Protein AF-K0KIM8-F1 (afdb_monomer)

Mean predicted aligned error: 11.43 Å

Foldseek 3Di:
DLVPDDLVVLLVVCVVPVVCLPVDLVSVQSSQVNLVVVVCVQCPPFPCVLCVVLQQLVQLLCCVVQVVPVVSHPPDGRSVVVSQLQQWFKAWDDPLQKDADDDPPPDFWDFDQPCPPQDTWIWRQKGQKMKGKDKFWHFFAKWWKKWKKAAADWQPQQQVKWKWKDWPNDIDIFGQFPCCRVPHDHQKTKIFTGGIDGDDDVVRYIIMMMIMIIHNHPGMRRGMITTIIITHHPDDLFRMKIWHDGPVPPVCLVDPSSSVLSSVSVRVSVVVVVVVVVVVVVVVVPPDDDDDDDDPPDDDPPPDPVSVVSVVVVVPDDSVVSSVSSVCSLQVIWMWTFRDDPVCSPPDDVVPRDGTDTDRDPPDD

Secondary structure (DSSP, 8-state):
-GGGS-HHHHHHHHHH-GGGGGT-HHHHHHHHHHHHHHHHHHHTT--THHHHHHHHHHHHHGGGGGTTTHHHHTTS--HHHHHHHHHS-EEE--GGGEEE---SSTTS-EEEEEEETTEEEEEEEEES-EEEEEEEEE-SEEEEEEEEEEESS--TTGGG-EEEEEETTEEEEE---TTHHHHSPBTEEEEEEEEEEEE--TT-SPEEEEEEEEE--SSPEEEEEEEEEEEEES---EEEEEEES-TTT-HHHHS-HHHHHHHHHHHHHHHHHHHHHHHHHHHHH-SS------------S----HHHHHHHHHHHS-HHHHHHHHHHHHHH--EEEEE--GGGGG---GGG-PPPEEE------

Nearest PDB structures (foldseek):
  8jmq-assembly1_B  TM=6.709E-01  e=1.293E-06  Asparagus officinalis
  8jmr-assembly1_B  TM=7.008E-01  e=4.567E-06  Asparagus officinalis
  7vs6-assembly1_A-2  TM=6.629E-01  e=7.227E-06  Cucumis sativus
  8k1b-assembly1_B  TM=3.475E-01  e=5.512E-01  Homo sapiens
  3v10-assembly1_A  TM=2.414E-01  e=1.303E+00  Erysipelothrix rhusiopathiae

Radius of gyration: 22.32 Å; Cα contacts (8 Å, |Δi|>4): 577; chains: 1; bounding box: 52×65×68 Å

Structure (mmCIF, N/CA/C/O backbone):
data_AF-K0KIM8-F1
#
_entry.id   AF-K0KIM8-F1
#
loop_
_atom_site.group_PDB
_atom_site.id
_atom_site.type_symbol
_atom_site.label_atom_id
_atom_site.label_alt_id
_atom_site.label_comp_id
_atom_site.label_asym_id
_atom_site.label_entity_id
_atom_site.label_seq_id
_atom_site.pdbx_PDB_ins_code
_atom_site.Cartn_x
_atom_site.Cartn_y
_atom_site.Cartn_z
_atom_site.occupancy
_atom_site.B_iso_or_equiv
_atom_site.auth_seq_id
_atom_site.auth_comp_id
_atom_site.auth_asym_id
_atom_site.auth_atom_id
_atom_site.pdbx_PDB_model_num
ATOM 1 N N . MET A 1 1 ? -17.494 -9.916 36.341 1.00 77.81 1 MET A N 1
ATOM 2 C CA . MET A 1 1 ? -16.805 -8.717 36.870 1.00 77.81 1 MET A CA 1
ATOM 3 C C . MET A 1 1 ? -16.418 -7.747 35.762 1.00 77.81 1 MET A C 1
ATOM 5 O O . MET A 1 1 ? -16.814 -6.599 35.859 1.00 77.81 1 MET A O 1
ATOM 9 N N . ILE A 1 2 ? -15.757 -8.191 34.686 1.00 81.88 2 ILE A N 1
ATOM 10 C CA . ILE A 1 2 ? -15.295 -7.317 33.587 1.00 81.88 2 ILE A CA 1
ATOM 11 C C . ILE A 1 2 ? -16.422 -6.488 32.922 1.00 81.88 2 ILE A C 1
ATOM 13 O O . ILE A 1 2 ? -16.231 -5.311 32.641 1.00 81.88 2 ILE A O 1
ATOM 17 N N . HIS A 1 3 ? -17.630 -7.040 32.759 1.00 84.31 3 HIS A N 1
ATOM 18 C CA . HIS A 1 3 ? -18.786 -6.314 32.198 1.00 84.31 3 HIS A CA 1
ATOM 19 C C . HIS A 1 3 ? -19.253 -5.114 33.047 1.00 84.31 3 HIS A C 1
ATOM 21 O O . HIS A 1 3 ? -19.946 -4.244 32.533 1.00 84.31 3 HIS A O 1
ATOM 27 N N . LYS A 1 4 ? -18.872 -5.036 34.332 1.00 92.50 4 LYS A N 1
ATOM 28 C CA . LYS A 1 4 ? -19.228 -3.919 35.227 1.00 92.50 4 LYS A CA 1
ATOM 29 C C . LYS A 1 4 ? -18.220 -2.766 35.196 1.00 92.50 4 LYS A C 1
ATOM 31 O O . LYS A 1 4 ? -18.440 -1.771 35.874 1.00 92.50 4 LYS A O 1
ATOM 36 N N . LEU A 1 5 ? -17.110 -2.910 34.470 1.00 93.81 5 LEU A N 1
ATOM 37 C CA . LEU A 1 5 ? -16.121 -1.842 34.353 1.00 93.81 5 LEU A CA 1
ATOM 38 C C . LEU A 1 5 ? -16.688 -0.656 33.546 1.00 93.81 5 LEU A C 1
ATOM 40 O O . LEU A 1 5 ? -17.456 -0.889 32.604 1.00 93.81 5 LEU A O 1
ATOM 44 N N . PRO A 1 6 ? -16.290 0.587 33.871 1.00 95.31 6 PRO A N 1
ATOM 45 C CA . PRO A 1 6 ? -16.498 1.749 33.010 1.00 95.31 6 PRO A CA 1
ATOM 46 C C . PRO A 1 6 ? -15.964 1.519 31.589 1.00 95.31 6 PRO A C 1
ATOM 48 O O . PRO A 1 6 ? -15.019 0.746 31.389 1.00 95.31 6 PRO A O 1
ATOM 51 N N . ILE A 1 7 ? -16.574 2.182 30.603 1.00 92.38 7 ILE A N 1
ATOM 52 C CA . ILE A 1 7 ? -16.240 2.022 29.178 1.00 92.38 7 ILE A CA 1
ATOM 53 C C . ILE A 1 7 ? -14.773 2.376 28.919 1.00 92.38 7 ILE A C 1
ATOM 55 O O . ILE A 1 7 ? -14.088 1.653 28.204 1.00 92.38 7 ILE A O 1
ATOM 59 N N . GLU A 1 8 ? -14.259 3.409 29.576 1.00 93.19 8 GLU A N 1
ATOM 60 C CA . GLU A 1 8 ? -12.891 3.904 29.433 1.00 93.19 8 GLU A CA 1
ATOM 61 C C . GLU A 1 8 ? -11.869 2.835 29.841 1.00 93.19 8 GLU A C 1
ATOM 63 O O . GLU A 1 8 ? -10.866 2.621 29.159 1.00 93.19 8 GLU A O 1
ATOM 68 N N . LEU A 1 9 ? -12.146 2.100 30.926 1.00 94.00 9 LEU A N 1
ATOM 69 C CA . LEU A 1 9 ? -11.291 0.994 31.363 1.00 94.00 9 LEU A CA 1
ATOM 70 C C . LEU A 1 9 ? -11.394 -0.208 30.422 1.00 94.00 9 LEU A C 1
ATOM 72 O O . LEU A 1 9 ? -10.389 -0.871 30.178 1.00 94.00 9 LEU A O 1
ATOM 76 N N . LYS A 1 10 ? -12.580 -0.487 29.867 1.00 94.38 10 LYS A N 1
ATOM 77 C CA . LYS A 1 10 ? -12.751 -1.550 28.863 1.00 94.38 10 LYS A CA 1
ATOM 78 C C . LYS A 1 10 ? -12.010 -1.226 27.564 1.00 94.38 10 LYS A C 1
ATOM 80 O O . LYS A 1 10 ? -11.388 -2.123 27.004 1.00 94.38 10 LYS A O 1
ATOM 85 N N . LEU A 1 11 ? -12.034 0.033 27.123 1.00 92.69 11 LEU A N 1
ATOM 86 C CA . LEU A 1 11 ? -11.289 0.511 25.956 1.00 92.69 11 LEU A CA 1
ATOM 87 C C . LEU A 1 11 ? -9.777 0.422 26.187 1.00 92.69 11 LEU A C 1
ATOM 89 O O . LEU A 1 11 ? -9.079 -0.139 25.349 1.00 92.69 11 LEU A O 1
ATOM 93 N N . ARG A 1 12 ? -9.274 0.856 27.353 1.00 92.31 12 ARG A N 1
ATOM 94 C CA . ARG A 1 12 ? -7.853 0.678 27.714 1.00 92.31 12 ARG A CA 1
ATOM 95 C C . ARG A 1 12 ? -7.440 -0.794 27.769 1.00 92.31 12 ARG A C 1
ATOM 97 O O . ARG A 1 12 ? -6.368 -1.150 27.296 1.00 92.31 12 ARG A O 1
ATOM 104 N N . LEU A 1 13 ? -8.287 -1.667 28.320 1.00 93.69 13 LEU A N 1
ATOM 105 C CA . LEU A 1 13 ? -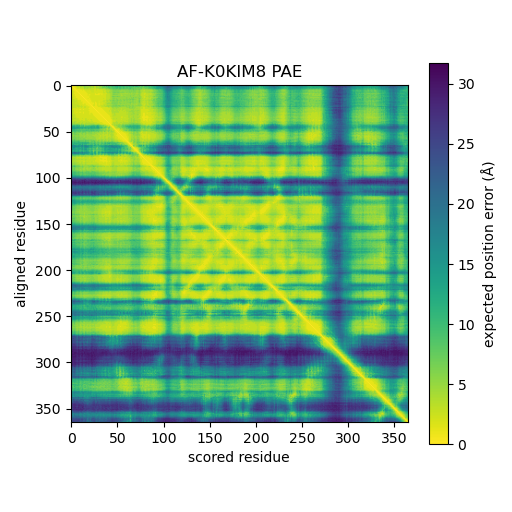8.036 -3.113 28.323 1.00 93.69 13 LEU A CA 1
ATOM 106 C C . LEU A 1 13 ? -8.003 -3.699 26.908 1.00 93.69 13 LEU A C 1
ATOM 108 O O . LEU A 1 13 ? -7.202 -4.591 26.649 1.00 93.69 13 LEU A O 1
ATOM 112 N N . LEU A 1 14 ? -8.864 -3.220 26.007 1.00 91.81 14 LEU A N 1
ATOM 113 C CA . LEU A 1 14 ? -8.871 -3.629 24.603 1.00 91.81 14 LEU A CA 1
ATOM 114 C C . LEU A 1 14 ? -7.626 -3.175 23.854 1.00 91.81 14 LEU A C 1
ATOM 116 O O . LEU A 1 14 ? -7.112 -3.943 23.048 1.0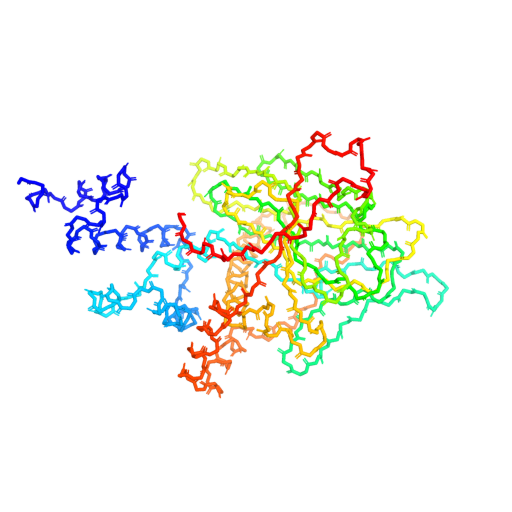0 91.81 14 LEU A O 1
ATOM 120 N N . ASP A 1 15 ? -7.147 -1.965 24.126 1.00 89.56 15 ASP A N 1
ATOM 121 C CA . ASP A 1 15 ? -5.927 -1.441 23.516 1.00 89.56 15 ASP A CA 1
ATOM 122 C C . ASP A 1 15 ? -4.700 -2.268 23.940 1.00 89.56 15 ASP A C 1
ATOM 124 O O . ASP A 1 15 ? -3.889 -2.660 23.106 1.00 89.56 15 ASP A O 1
ATOM 128 N N . LEU A 1 16 ? -4.637 -2.663 25.219 1.00 92.69 16 LEU A N 1
ATOM 129 C CA . LEU A 1 16 ? -3.589 -3.548 25.746 1.00 92.69 16 LEU A CA 1
ATOM 130 C C . LEU A 1 16 ? -3.745 -5.019 25.319 1.00 92.69 16 LEU A C 1
ATOM 132 O O . LEU A 1 16 ? -2.755 -5.740 25.200 1.00 92.69 16 LEU A O 1
ATOM 136 N N . GLN A 1 17 ? -4.977 -5.502 25.135 1.00 93.62 17 GLN A N 1
ATOM 137 C CA . GLN A 1 17 ? -5.267 -6.885 24.751 1.00 93.62 17 GLN A CA 1
ATOM 138 C C . GLN A 1 17 ? -6.366 -6.948 23.672 1.00 93.62 17 GLN A C 1
ATOM 140 O O . GLN A 1 17 ? -7.522 -7.287 23.966 1.00 93.62 17 GLN A O 1
ATOM 145 N N . PRO A 1 18 ? -6.013 -6.729 22.388 1.00 89.19 18 PRO A N 1
ATOM 146 C CA . PRO A 1 18 ? -6.978 -6.699 21.284 1.00 89.19 18 PRO A CA 1
ATOM 147 C C . PRO A 1 18 ? -7.748 -8.010 21.095 1.00 89.19 18 PRO A C 1
ATOM 149 O O . PRO A 1 18 ? -8.861 -8.022 20.568 1.00 89.19 18 PRO A O 1
ATOM 152 N N . ARG A 1 19 ? -7.200 -9.142 21.566 1.00 90.19 19 ARG A N 1
ATOM 153 C CA . ARG A 1 19 ? -7.858 -10.461 21.503 1.00 90.19 19 ARG A CA 1
ATOM 154 C C . ARG A 1 19 ? -9.165 -10.523 22.297 1.00 90.19 19 ARG A C 1
ATOM 156 O O . ARG A 1 19 ? -9.997 -11.384 22.008 1.00 90.19 19 ARG A O 1
ATOM 163 N N . LEU A 1 20 ? -9.388 -9.604 23.244 1.00 90.50 20 LEU A N 1
ATOM 164 C CA . LEU A 1 20 ? -10.651 -9.509 23.984 1.00 90.50 20 LEU A CA 1
ATOM 165 C C . LEU A 1 20 ? -11.856 -9.280 23.066 1.00 90.50 20 LEU A C 1
ATOM 167 O O . LEU A 1 20 ? -12.964 -9.682 23.421 1.00 90.50 20 LEU A O 1
ATOM 171 N N . LYS A 1 21 ? -11.646 -8.737 21.861 1.00 87.88 21 LYS A N 1
ATOM 172 C CA . LYS A 1 21 ? -12.697 -8.535 20.855 1.00 87.88 21 LYS A CA 1
ATOM 173 C C . LYS A 1 21 ? -13.443 -9.820 20.473 1.00 87.88 21 LYS A C 1
ATOM 175 O O . LYS A 1 21 ? -14.589 -9.753 20.055 1.00 87.88 21 LYS A O 1
ATOM 180 N N . TYR A 1 22 ? -12.828 -10.991 20.653 1.00 87.12 22 TYR A N 1
ATOM 181 C CA . TYR A 1 22 ? -13.444 -12.287 20.350 1.00 87.12 22 TYR A CA 1
ATOM 182 C C . TYR A 1 22 ? -14.225 -12.894 21.523 1.00 87.12 22 TYR A C 1
ATOM 184 O O . TYR A 1 22 ? -14.817 -13.960 21.379 1.00 87.12 22 TYR A O 1
ATOM 192 N N . THR A 1 23 ? -14.218 -12.256 22.697 1.00 90.19 23 THR A N 1
ATOM 193 C CA . THR A 1 23 ? -14.814 -12.839 23.911 1.00 90.19 23 THR A CA 1
ATOM 194 C C . THR A 1 23 ? -16.331 -12.703 23.951 1.00 90.19 23 THR A C 1
ATOM 196 O O . THR A 1 23 ? -17.021 -13.635 24.358 1.00 90.19 23 THR A O 1
ATOM 199 N N . ASN A 1 24 ? -16.864 -11.545 23.559 1.00 88.31 24 ASN A N 1
ATOM 200 C CA . ASN A 1 24 ? -18.297 -11.287 23.491 1.00 88.31 24 ASN A CA 1
ATOM 201 C C . ASN A 1 24 ? -18.610 -10.087 22.580 1.00 88.31 24 ASN A C 1
ATOM 203 O O . ASN A 1 24 ? -17.720 -9.349 22.155 1.00 88.31 24 ASN A O 1
ATOM 207 N N . ARG A 1 25 ? -19.906 -9.876 22.319 1.00 86.81 25 ARG A N 1
ATOM 208 C CA . ARG A 1 25 ? -20.408 -8.788 21.468 1.00 86.81 25 ARG A CA 1
ATOM 209 C C . ARG A 1 25 ? -20.013 -7.395 21.968 1.00 86.81 25 ARG A C 1
ATOM 211 O O . ARG A 1 25 ? -19.702 -6.541 21.151 1.00 86.81 25 ARG A O 1
ATOM 218 N N . GLU A 1 26 ? -20.040 -7.161 23.277 1.00 89.50 26 GLU A N 1
ATOM 219 C CA . GLU A 1 26 ? -19.724 -5.855 23.869 1.00 89.50 26 GLU A CA 1
ATOM 220 C C . GLU A 1 26 ? -18.270 -5.457 23.590 1.00 89.50 26 GLU A C 1
ATOM 222 O O . GLU A 1 26 ? -18.018 -4.369 23.081 1.00 89.50 26 GLU A O 1
ATOM 227 N N . PHE A 1 27 ? -17.317 -6.358 23.845 1.00 89.94 27 PHE A N 1
ATOM 228 C CA . PHE A 1 27 ? -15.900 -6.120 23.563 1.00 89.94 27 PHE A CA 1
ATOM 229 C C . PHE A 1 27 ? -15.612 -5.965 22.081 1.00 89.94 27 PHE A C 1
ATOM 231 O O . PHE A 1 27 ? -14.745 -5.182 21.704 1.00 89.94 27 PHE A O 1
ATOM 238 N N . TYR A 1 28 ? -16.339 -6.691 21.238 1.00 87.50 28 TYR A N 1
ATOM 239 C CA . TYR A 1 28 ? -16.225 -6.507 19.806 1.00 87.50 28 TYR A CA 1
ATOM 240 C C . TYR A 1 28 ? -16.693 -5.084 19.426 1.00 87.50 28 TYR A C 1
ATOM 242 O O . TYR A 1 28 ? -15.965 -4.365 18.736 1.00 87.50 28 TYR A O 1
ATOM 250 N N . ILE A 1 29 ? -17.858 -4.623 19.908 1.00 87.69 29 ILE A N 1
ATOM 251 C CA . ILE A 1 29 ? -18.371 -3.263 19.631 1.00 87.69 29 ILE A CA 1
ATOM 252 C C . ILE A 1 29 ? -17.385 -2.193 20.101 1.00 87.69 29 ILE A C 1
ATOM 254 O O . ILE A 1 29 ? -16.994 -1.332 19.315 1.00 87.69 29 ILE A O 1
ATOM 258 N N . LEU A 1 30 ? -16.921 -2.301 21.346 1.00 90.88 30 LEU A N 1
ATOM 259 C CA . LEU A 1 30 ? -15.936 -1.383 21.916 1.00 90.88 30 LEU A CA 1
ATOM 260 C C . LEU A 1 30 ? -14.616 -1.386 21.140 1.00 90.88 30 LEU A C 1
ATOM 262 O O . LEU A 1 30 ? -13.985 -0.345 21.014 1.00 90.88 30 LEU A O 1
ATOM 266 N N . HIS A 1 31 ? -14.210 -2.527 20.580 1.00 90.25 31 HIS A N 1
ATOM 267 C CA . HIS A 1 31 ? -13.039 -2.582 19.713 1.00 90.25 31 HIS A CA 1
ATOM 268 C C . HIS A 1 31 ? -13.251 -1.742 18.448 1.00 90.25 31 HIS A C 1
ATOM 270 O O . HIS A 1 31 ? -12.356 -1.009 18.066 1.00 90.25 31 HIS A O 1
ATOM 276 N N . ASN A 1 32 ? -14.416 -1.777 17.799 1.00 88.94 32 ASN A N 1
ATOM 277 C CA . ASN A 1 32 ? -14.664 -0.905 16.640 1.00 88.94 32 ASN A CA 1
ATOM 278 C C . ASN A 1 32 ? -14.708 0.583 17.030 1.00 88.94 32 ASN A C 1
ATOM 280 O O . ASN A 1 32 ? -14.141 1.407 16.319 1.00 88.94 32 ASN A O 1
ATOM 284 N N . GLU A 1 33 ? -15.311 0.921 18.176 1.00 89.88 33 GLU A N 1
ATOM 285 C CA . GLU A 1 33 ? -15.317 2.298 18.700 1.00 89.88 33 GLU A CA 1
ATOM 286 C C . GLU A 1 33 ? -13.906 2.801 19.034 1.00 89.88 33 GLU A C 1
ATOM 288 O O . GLU A 1 33 ? -13.577 3.947 18.743 1.00 89.88 33 GLU A O 1
ATOM 293 N N . LEU A 1 34 ? -13.027 1.940 19.556 1.00 91.19 34 LEU A N 1
ATOM 294 C CA . LEU A 1 34 ? -11.618 2.284 19.759 1.00 91.19 34 LEU A CA 1
ATOM 295 C C . LEU A 1 34 ? -10.955 2.712 18.440 1.00 91.19 34 LEU A C 1
ATOM 297 O O . LEU A 1 34 ? -10.260 3.721 18.398 1.00 91.19 34 LEU A O 1
ATOM 301 N N . TYR A 1 35 ? -11.188 1.976 17.350 1.00 89.75 35 TYR A N 1
ATOM 302 C CA . TYR A 1 35 ? -10.621 2.317 16.041 1.00 89.75 35 TYR A CA 1
ATOM 303 C C . TYR A 1 35 ? -11.265 3.561 15.430 1.00 89.75 35 TYR A C 1
ATOM 305 O O . TYR A 1 35 ? -10.569 4.345 14.796 1.00 89.75 35 TYR A O 1
ATOM 313 N N . LYS A 1 36 ? -12.556 3.799 15.676 1.00 90.00 36 LYS A N 1
ATOM 314 C CA . LYS A 1 36 ? -13.217 5.063 15.330 1.00 90.00 36 LYS A CA 1
ATOM 315 C C . LYS A 1 36 ? -12.513 6.250 15.984 1.00 90.00 36 LYS A C 1
ATOM 317 O O . LYS A 1 36 ? -12.190 7.216 15.303 1.00 90.00 36 LYS A O 1
ATOM 322 N N . MET A 1 37 ? -12.222 6.150 17.284 1.00 89.25 37 MET A N 1
ATOM 323 C CA . MET A 1 37 ? -11.467 7.177 18.007 1.00 89.25 37 MET A CA 1
ATOM 324 C C . MET A 1 37 ? -10.062 7.363 17.424 1.00 89.25 37 MET A C 1
ATOM 326 O O . MET A 1 37 ? -9.644 8.499 17.236 1.00 89.25 37 MET A O 1
ATOM 330 N N . LYS A 1 38 ? -9.361 6.272 17.082 1.00 88.12 38 LYS A N 1
ATOM 331 C CA . LYS A 1 38 ? -8.038 6.342 16.434 1.00 88.12 38 LYS A CA 1
ATOM 332 C C . LYS A 1 38 ? -8.089 7.027 15.065 1.00 88.12 38 LYS A C 1
ATOM 334 O O . LYS A 1 38 ? -7.204 7.813 14.760 1.00 88.12 38 LYS A O 1
ATOM 339 N N . VAL A 1 39 ? -9.124 6.766 14.263 1.00 87.50 39 VAL A N 1
ATOM 340 C CA . VAL A 1 39 ? -9.335 7.434 12.968 1.00 87.50 39 VAL A CA 1
ATOM 341 C C . VAL A 1 39 ? -9.588 8.926 13.156 1.00 87.50 39 VAL A C 1
ATOM 343 O O . VAL A 1 39 ? -8.944 9.727 12.493 1.00 87.50 39 VAL A O 1
ATOM 346 N N . PHE A 1 40 ? -10.488 9.312 14.063 1.00 85.94 40 PHE A N 1
ATOM 347 C CA . PHE A 1 40 ? -10.753 10.731 14.317 1.00 85.94 40 PHE A CA 1
ATOM 348 C C . PHE A 1 40 ? -9.541 11.463 14.880 1.00 85.94 40 PHE A C 1
ATOM 350 O O . PHE A 1 40 ? -9.303 12.602 14.507 1.00 85.94 40 PHE A O 1
ATOM 357 N N . HIS A 1 41 ? -8.762 10.809 15.739 1.00 84.88 41 HIS A N 1
ATOM 358 C CA . HIS A 1 41 ? -7.516 11.382 16.227 1.00 84.88 41 HIS A CA 1
ATOM 359 C C . HIS A 1 41 ? -6.524 11.616 15.082 1.00 84.88 41 HIS A C 1
ATOM 361 O O . HIS A 1 41 ? -6.015 12.720 14.956 1.00 84.88 41 HIS A O 1
ATOM 367 N N . LEU A 1 42 ? -6.335 10.619 14.209 1.00 83.25 42 LEU A N 1
ATOM 368 C CA . LEU A 1 42 ? -5.429 10.711 13.062 1.00 83.25 42 LEU A CA 1
ATOM 369 C C . LEU A 1 42 ? -5.830 11.800 12.059 1.00 83.25 42 LEU A C 1
ATOM 371 O O . LEU A 1 42 ? -4.981 12.418 11.432 1.00 83.25 42 LEU A O 1
ATOM 375 N N . LEU A 1 43 ? -7.133 11.991 11.867 1.00 78.25 43 LEU A N 1
ATOM 376 C CA . LEU A 1 43 ? -7.660 12.966 10.919 1.00 78.25 43 LEU A CA 1
ATOM 377 C C . LEU A 1 43 ? -7.824 14.361 11.528 1.00 78.25 43 LEU A C 1
ATOM 379 O O . LEU A 1 43 ? -8.125 15.291 10.793 1.00 78.25 43 LEU A O 1
ATOM 383 N N . GLY A 1 44 ? -7.660 14.536 12.840 1.00 76.38 44 GLY A N 1
ATOM 384 C CA . GLY A 1 44 ? -7.812 15.833 13.498 1.00 76.38 44 GLY A CA 1
ATOM 385 C C . GLY A 1 44 ? -9.120 16.550 13.125 1.00 76.38 44 GLY A C 1
ATOM 386 O O . GLY A 1 44 ? -10.215 16.004 13.277 1.00 76.38 44 GLY A O 1
ATOM 387 N N . ASN A 1 45 ? -8.997 17.783 12.624 1.00 67.88 45 ASN A N 1
ATOM 388 C CA . ASN A 1 45 ? -10.124 18.637 12.218 1.00 67.88 45 ASN A CA 1
ATOM 389 C C . ASN A 1 45 ? -10.608 18.396 10.780 1.00 67.88 45 ASN A C 1
ATOM 391 O O . ASN A 1 45 ? -11.561 19.037 10.329 1.00 67.88 45 ASN A O 1
ATOM 395 N N . VAL A 1 46 ? -9.965 17.488 10.051 1.00 70.44 46 VAL A N 1
ATOM 396 C CA . VAL A 1 46 ? -10.283 17.227 8.655 1.00 70.44 46 VAL A CA 1
ATOM 397 C C . VAL A 1 46 ? -11.688 16.637 8.535 1.00 70.44 46 VAL A C 1
ATOM 399 O O . VAL A 1 46 ? -12.003 15.580 9.091 1.00 70.44 46 VAL A O 1
ATOM 402 N N . SER A 1 47 ? -12.558 17.306 7.771 1.00 67.00 47 SER A N 1
ATOM 403 C CA . SER A 1 47 ? -13.933 16.844 7.561 1.00 67.00 47 SER A CA 1
ATOM 404 C C . SER A 1 47 ? -13.950 15.561 6.724 1.00 67.00 47 SER A C 1
ATOM 406 O O . SER A 1 47 ? -13.866 15.572 5.491 1.00 67.00 47 SER A O 1
ATOM 408 N N . LEU A 1 48 ? -14.133 14.435 7.420 1.00 72.31 48 LEU A N 1
ATOM 409 C CA . LEU A 1 48 ? -14.403 13.127 6.826 1.00 72.31 48 LEU A CA 1
ATOM 410 C C . LEU A 1 48 ? -15.617 13.129 5.898 1.00 72.31 48 LEU A C 1
ATOM 412 O O . LEU A 1 48 ? -15.717 12.244 5.049 1.00 72.31 48 LEU A O 1
ATOM 416 N N . ASP A 1 49 ? -16.526 14.099 6.031 1.00 72.06 49 ASP A N 1
ATOM 417 C CA . ASP A 1 49 ? -17.771 14.166 5.264 1.00 72.06 49 ASP A CA 1
ATOM 418 C C . ASP A 1 49 ? -17.517 14.141 3.752 1.00 72.06 49 ASP A C 1
ATOM 420 O O . ASP A 1 49 ? -18.300 13.548 3.005 1.00 72.06 49 ASP A O 1
ATOM 424 N N . LYS A 1 50 ? -16.375 14.693 3.310 1.00 69.50 50 LYS A N 1
ATOM 425 C CA . LYS A 1 50 ? -15.955 14.719 1.900 1.00 69.50 50 LYS A CA 1
ATOM 426 C C . LYS A 1 50 ? -15.719 13.320 1.314 1.00 69.50 50 LYS A C 1
ATOM 428 O O . LYS A 1 50 ? -16.060 13.089 0.156 1.00 69.50 50 LYS A O 1
ATOM 433 N N . ILE A 1 51 ? -15.192 12.381 2.106 1.00 76.88 51 ILE A N 1
ATOM 434 C CA . ILE A 1 51 ? -14.916 10.990 1.686 1.00 76.88 51 ILE A CA 1
ATOM 435 C C . ILE A 1 51 ? -15.807 9.957 2.370 1.00 76.88 51 ILE A C 1
ATOM 437 O O . ILE A 1 51 ? -15.709 8.767 2.079 1.00 76.88 51 ILE A O 1
ATOM 441 N N . PHE A 1 52 ? -16.720 10.375 3.246 1.00 81.62 52 PHE A N 1
ATOM 442 C CA . PHE A 1 52 ? -17.538 9.465 4.044 1.00 81.62 52 PHE A CA 1
ATOM 443 C C . PHE A 1 52 ? -18.372 8.513 3.179 1.00 81.62 52 PHE A C 1
ATOM 445 O O . PHE A 1 52 ? -18.470 7.321 3.477 1.00 81.62 52 PHE A O 1
ATOM 452 N N . LYS A 1 53 ? -18.938 9.012 2.069 1.00 80.00 53 LYS A N 1
ATOM 453 C CA . LYS A 1 53 ? -19.658 8.179 1.090 1.00 80.00 53 LYS A CA 1
ATOM 454 C C . LYS A 1 53 ? -18.755 7.088 0.510 1.00 80.00 53 LYS A C 1
ATOM 456 O O . LYS A 1 53 ? -19.150 5.925 0.477 1.00 80.00 53 LYS A O 1
ATOM 461 N N . LEU A 1 54 ? -17.540 7.454 0.115 1.00 80.50 54 LEU A N 1
ATOM 462 C CA . LEU A 1 54 ? -16.555 6.548 -0.465 1.00 80.50 54 LEU A CA 1
ATOM 463 C C . LEU A 1 54 ? -16.070 5.508 0.557 1.00 80.50 54 LEU A C 1
ATOM 465 O O . LEU A 1 54 ? -16.091 4.311 0.275 1.00 80.50 54 LEU A O 1
ATOM 469 N N . LEU A 1 55 ? -15.758 5.939 1.783 1.00 84.00 55 LEU A N 1
ATOM 470 C CA . LEU A 1 55 ? -15.405 5.052 2.895 1.00 84.00 55 LEU A CA 1
ATOM 471 C C . LEU A 1 55 ? -16.539 4.087 3.244 1.00 84.00 55 LEU A C 1
ATOM 473 O O . LEU A 1 55 ? -16.284 2.930 3.573 1.00 84.00 55 LEU A O 1
ATOM 477 N N . LYS A 1 56 ? -17.799 4.527 3.144 1.00 82.31 56 LYS A N 1
ATOM 478 C CA . LYS A 1 56 ? -18.963 3.657 3.332 1.00 82.31 56 LYS A CA 1
ATOM 479 C C . LYS A 1 56 ? -19.039 2.583 2.252 1.00 82.31 56 LYS A C 1
ATOM 481 O O . LYS A 1 56 ? -19.287 1.425 2.587 1.00 82.31 56 LYS A O 1
ATOM 486 N N . VAL A 1 57 ? -18.796 2.937 0.989 1.00 80.25 57 VAL A N 1
ATOM 487 C CA . VAL A 1 57 ? -18.749 1.960 -0.108 1.00 80.25 57 VAL A CA 1
ATOM 488 C C . VAL A 1 57 ? -17.600 0.979 0.094 1.00 80.25 57 VAL A C 1
ATOM 490 O O . VAL A 1 57 ? -17.857 -0.222 0.128 1.00 80.25 57 VAL A O 1
ATOM 493 N N . PHE A 1 58 ? -16.385 1.461 0.355 1.00 81.75 58 PHE A N 1
ATOM 494 C CA . PHE A 1 58 ? -15.225 0.618 0.658 1.00 81.75 58 PHE A CA 1
ATOM 495 C C . PHE A 1 58 ? -15.458 -0.311 1.862 1.00 81.75 58 PHE A C 1
ATOM 497 O O . PHE A 1 58 ? -15.196 -1.508 1.812 1.00 81.75 58 PHE A O 1
ATOM 504 N N . SER A 1 59 ? -16.025 0.207 2.952 1.00 80.88 59 SER A N 1
ATOM 505 C CA . SER A 1 59 ? -16.366 -0.610 4.121 1.00 80.88 59 SER A CA 1
ATOM 506 C C . SER A 1 59 ? -17.397 -1.690 3.768 1.00 80.88 59 SER A C 1
ATOM 508 O O . SER A 1 59 ? -17.294 -2.828 4.230 1.00 80.88 59 SER A O 1
ATOM 510 N N . SER A 1 60 ? -18.365 -1.356 2.905 1.00 76.94 60 SER A N 1
ATOM 511 C CA . SER A 1 60 ? -19.402 -2.287 2.460 1.00 76.94 60 SER A CA 1
ATOM 512 C C . SER A 1 60 ? -18.887 -3.366 1.503 1.00 76.94 60 SER A C 1
ATOM 514 O O . SER A 1 60 ? -19.402 -4.481 1.517 1.00 76.94 60 SER A O 1
ATOM 516 N N . THR A 1 61 ? -17.866 -3.075 0.693 1.00 75.38 61 THR A N 1
ATOM 517 C CA . THR A 1 61 ? -17.277 -4.056 -0.230 1.00 75.38 61 THR A CA 1
ATOM 518 C C . THR A 1 61 ? -16.451 -5.098 0.508 1.00 75.38 61 THR A C 1
ATOM 520 O O . THR A 1 61 ? -16.323 -6.218 0.031 1.00 75.38 61 THR A O 1
ATOM 523 N N . LEU A 1 62 ? -15.976 -4.783 1.715 1.00 74.69 62 LEU A N 1
ATOM 524 C CA . LEU A 1 62 ? -15.289 -5.715 2.611 1.00 74.69 62 LEU A CA 1
ATOM 525 C C . LEU A 1 62 ? -16.245 -6.468 3.556 1.00 74.69 62 LEU A C 1
ATOM 527 O O . LEU A 1 62 ? -15.792 -7.215 4.429 1.00 74.69 62 LEU A O 1
ATOM 531 N N . GLU A 1 63 ? -17.568 -6.331 3.386 1.00 70.00 63 GLU A N 1
ATOM 532 C CA . GLU A 1 63 ? -18.565 -7.064 4.181 1.00 70.00 63 GLU A CA 1
ATOM 533 C C . GLU A 1 63 ? -18.361 -8.581 4.116 1.00 70.00 63 GLU A C 1
ATOM 535 O O . GLU A 1 63 ? -18.607 -9.257 5.113 1.00 70.00 63 GLU A O 1
ATOM 540 N N . PHE A 1 64 ? -17.885 -9.125 2.990 1.00 70.75 64 PHE A N 1
ATOM 541 C CA . PHE A 1 64 ? -17.687 -10.570 2.837 1.00 70.75 64 PHE A CA 1
ATOM 542 C C . PHE A 1 64 ? -16.632 -11.135 3.801 1.00 70.75 64 PHE A C 1
ATOM 544 O O . PHE A 1 64 ? -16.825 -12.237 4.311 1.00 70.75 64 PHE A O 1
ATOM 551 N N . TRP A 1 65 ? -15.576 -10.376 4.122 1.00 65.62 65 TRP A N 1
ATOM 552 C CA . TRP A 1 65 ? -14.568 -10.779 5.113 1.00 65.62 65 TRP A CA 1
ATOM 553 C C . TRP A 1 65 ? -15.144 -10.857 6.530 1.00 65.62 65 TRP A C 1
ATOM 555 O O . TRP A 1 65 ? -14.635 -11.593 7.370 1.00 65.62 65 TRP A O 1
ATOM 565 N N . ASN A 1 66 ? -16.231 -10.127 6.792 1.00 64.56 66 ASN A N 1
ATOM 566 C CA . ASN A 1 66 ? -16.822 -9.984 8.116 1.00 64.56 66 ASN A CA 1
ATOM 567 C C . ASN A 1 66 ? -18.289 -10.438 8.188 1.00 64.56 66 ASN A C 1
ATOM 569 O O . ASN A 1 66 ? -18.943 -10.136 9.174 1.00 64.56 66 ASN A O 1
ATOM 573 N N . GLY A 1 67 ? -18.825 -11.187 7.216 1.00 63.78 67 GLY A N 1
ATOM 574 C CA . GLY A 1 67 ? -20.276 -11.314 6.965 1.00 63.78 67 GLY A CA 1
ATOM 575 C C . GLY A 1 67 ? -21.203 -11.596 8.165 1.00 63.78 67 GLY A C 1
ATOM 576 O O . GLY A 1 67 ? -22.323 -11.081 8.218 1.00 63.78 67 GLY A O 1
ATOM 577 N N . SER A 1 68 ? -20.771 -12.379 9.158 1.00 59.53 68 SER A N 1
ATOM 578 C CA . SER A 1 68 ? -21.536 -12.607 10.404 1.00 59.53 68 SER A CA 1
ATOM 579 C C . SER A 1 68 ? -21.335 -11.499 11.442 1.00 59.53 68 SER A C 1
ATOM 581 O O . SER A 1 68 ? -22.246 -11.173 12.201 1.00 59.53 68 SER A O 1
ATOM 583 N N . LEU A 1 69 ? -20.141 -10.917 11.458 1.00 59.59 69 LEU A N 1
ATOM 584 C CA . LEU A 1 69 ? -19.705 -9.843 12.335 1.00 59.59 69 LEU A CA 1
ATOM 585 C C . LEU A 1 69 ? -20.318 -8.501 11.925 1.00 59.59 69 LEU A C 1
ATOM 587 O O . LEU A 1 69 ? -20.843 -7.816 12.790 1.00 59.59 69 LEU A O 1
ATOM 591 N N . THR A 1 70 ? -20.408 -8.164 10.636 1.00 62.31 70 THR A N 1
ATOM 592 C CA . THR A 1 70 ? -21.045 -6.920 10.150 1.00 62.31 70 THR A CA 1
ATOM 593 C C . THR A 1 70 ? -22.528 -6.817 10.513 1.00 62.31 70 THR A C 1
ATOM 595 O O . THR A 1 70 ? -23.043 -5.720 10.723 1.00 62.31 70 THR A O 1
ATOM 598 N N . LYS A 1 71 ? -23.225 -7.948 10.694 1.00 66.06 71 LYS A N 1
ATOM 599 C CA . LYS A 1 71 ? -24.611 -7.966 11.201 1.00 66.06 71 LYS A CA 1
ATOM 600 C C . LYS A 1 71 ? -24.726 -7.516 12.664 1.00 66.06 71 LYS A C 1
ATOM 602 O O . LYS A 1 71 ? -25.806 -7.099 13.071 1.00 66.06 71 LYS A O 1
ATOM 607 N N . LEU A 1 72 ? -23.644 -7.576 13.446 1.00 63.69 72 LEU A N 1
ATOM 608 C CA . LEU A 1 72 ? -23.635 -7.198 14.865 1.00 63.69 72 LEU A CA 1
ATOM 609 C C . LEU A 1 72 ? -23.523 -5.679 15.100 1.00 63.69 72 LEU A C 1
ATOM 611 O O . LEU A 1 72 ? -23.908 -5.237 16.187 1.00 63.69 72 LEU A O 1
ATOM 615 N N . TYR A 1 73 ? -23.030 -4.924 14.105 1.00 63.72 73 TYR A N 1
ATOM 616 C CA . TYR A 1 73 ? -22.643 -3.498 14.186 1.00 63.72 73 TYR A CA 1
ATOM 617 C C . TYR A 1 73 ? -23.621 -2.543 13.541 1.00 63.72 73 TYR A C 1
ATOM 619 O O . TYR A 1 73 ? -23.438 -1.335 13.656 1.00 63.72 73 TYR A O 1
ATOM 627 N N . LYS A 1 74 ? -24.635 -3.050 12.831 1.00 64.44 74 LYS A N 1
ATOM 628 C CA . LYS A 1 74 ?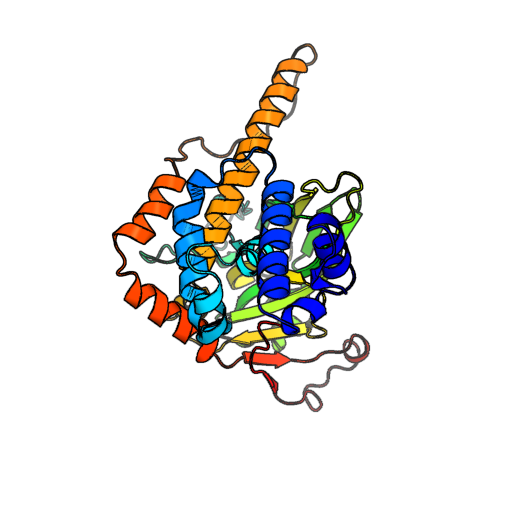 -25.554 -2.160 12.126 1.00 64.44 74 LYS A CA 1
ATOM 629 C C . LYS A 1 74 ? -26.155 -1.151 13.117 1.00 64.44 74 LYS A C 1
ATOM 631 O O . LYS A 1 74 ? -26.727 -1.596 14.117 1.00 64.44 74 LYS A O 1
ATOM 636 N N . PRO A 1 75 ? -26.040 0.166 12.839 1.00 59.75 75 PRO A N 1
ATOM 637 C CA . PRO A 1 75 ? -25.754 0.784 11.529 1.00 59.75 75 PRO A CA 1
ATOM 638 C C . PRO A 1 75 ? -24.322 1.327 11.267 1.00 59.75 75 PRO A C 1
ATOM 640 O O . PRO A 1 75 ? -24.126 1.941 10.219 1.00 59.75 75 PRO A O 1
ATOM 643 N N . ASP A 1 76 ? -23.342 1.139 12.152 1.00 73.19 76 ASP A N 1
ATOM 644 C CA . ASP A 1 76 ? -22.051 1.851 12.065 1.00 73.19 76 ASP A CA 1
ATOM 645 C C . ASP A 1 76 ? -21.043 1.266 11.057 1.00 73.19 76 ASP A C 1
ATOM 647 O O . ASP A 1 76 ? -21.073 0.081 10.711 1.00 73.19 76 ASP A O 1
ATOM 651 N N . LEU A 1 77 ? -20.120 2.122 10.592 1.00 80.00 77 LEU A N 1
ATOM 652 C CA . LEU A 1 77 ? -19.001 1.745 9.722 1.00 80.00 77 LEU A CA 1
ATOM 653 C C . LEU A 1 77 ? -18.038 0.772 10.416 1.00 80.00 77 LEU A C 1
ATOM 655 O O . LEU A 1 77 ? -17.851 0.801 11.637 1.00 80.00 77 LEU A O 1
ATOM 659 N N . ASN A 1 78 ? -17.363 -0.056 9.615 1.00 84.19 78 ASN A N 1
ATOM 660 C CA . ASN A 1 78 ? -16.254 -0.867 10.103 1.00 84.19 78 ASN A CA 1
ATOM 661 C C . ASN A 1 78 ? -14.978 -0.017 10.165 1.00 84.19 78 ASN A C 1
ATOM 663 O O . ASN A 1 78 ? -14.195 0.043 9.213 1.00 84.19 78 ASN A O 1
ATOM 667 N N . TRP A 1 79 ? -14.792 0.653 11.298 1.00 86.75 79 TRP A N 1
ATOM 668 C CA . TRP A 1 79 ? -13.681 1.569 11.541 1.00 86.75 79 TRP A CA 1
ATOM 669 C C . TRP A 1 79 ? -12.327 0.867 11.593 1.00 86.75 79 TRP A C 1
ATOM 671 O O . TRP A 1 79 ? -11.313 1.504 11.340 1.00 86.75 79 TRP A O 1
ATOM 681 N N . ILE A 1 80 ? -12.297 -0.446 11.839 1.00 85.38 80 ILE A N 1
ATOM 682 C CA . ILE A 1 80 ? -11.062 -1.239 11.773 1.00 85.38 80 ILE A CA 1
ATOM 683 C C . ILE A 1 80 ? -10.512 -1.238 10.340 1.00 85.38 80 ILE A C 1
ATOM 685 O O . ILE A 1 80 ? -9.320 -1.022 10.141 1.00 85.38 80 ILE A O 1
ATOM 689 N N . PHE A 1 81 ? -11.373 -1.438 9.336 1.00 84.00 81 PHE A N 1
ATOM 690 C CA . PHE A 1 81 ? -10.951 -1.400 7.933 1.00 84.00 81 PHE A CA 1
ATOM 691 C C . PHE A 1 81 ? -10.598 0.005 7.464 1.00 84.00 81 PHE A C 1
ATOM 693 O O . PHE A 1 81 ? -9.626 0.166 6.736 1.00 84.00 81 PHE A O 1
ATOM 700 N N . ILE A 1 82 ? -11.353 1.013 7.904 1.00 86.94 82 ILE A N 1
ATOM 701 C CA . ILE A 1 82 ? -11.045 2.412 7.585 1.00 86.94 82 ILE A CA 1
ATOM 702 C C . ILE A 1 82 ? -9.681 2.783 8.163 1.00 86.94 82 ILE A C 1
ATOM 704 O O . ILE A 1 82 ? -8.833 3.296 7.448 1.00 86.94 82 ILE A O 1
ATOM 708 N N . TYR A 1 83 ? -9.424 2.457 9.427 1.00 87.69 83 TYR A N 1
ATOM 709 C CA . TYR A 1 83 ? -8.122 2.701 10.035 1.00 87.69 83 TYR A CA 1
ATOM 710 C C . TYR A 1 83 ? -6.999 1.944 9.321 1.00 87.69 83 TYR A C 1
ATOM 712 O O . TYR A 1 83 ? -5.950 2.517 9.054 1.00 87.69 83 TYR A O 1
ATOM 720 N N . SER A 1 84 ? -7.229 0.681 8.941 1.00 84.69 84 SER A N 1
ATOM 721 C CA . SER A 1 84 ? -6.252 -0.090 8.165 1.00 84.69 84 SER A CA 1
ATOM 722 C C . SER A 1 84 ? -5.961 0.533 6.800 1.00 84.69 84 SER A C 1
ATOM 724 O O . SER A 1 84 ? -4.826 0.444 6.351 1.00 84.69 84 SER A O 1
ATOM 726 N N . LEU A 1 85 ? -6.949 1.142 6.141 1.00 86.94 85 LEU A N 1
ATOM 727 C CA . LEU A 1 85 ? -6.768 1.872 4.883 1.00 86.94 85 LEU A CA 1
ATOM 728 C C . LEU A 1 85 ? -5.924 3.142 5.087 1.00 86.94 85 LEU A C 1
ATOM 730 O O . LEU A 1 85 ? -5.097 3.469 4.241 1.00 86.94 85 LEU A O 1
ATOM 734 N N . LEU A 1 86 ? -6.116 3.841 6.211 1.00 86.44 86 LEU A N 1
ATOM 735 C CA . LEU A 1 86 ? -5.335 5.033 6.559 1.00 86.44 86 LEU A CA 1
ATOM 736 C C . LEU A 1 86 ? -3.892 4.696 6.954 1.00 86.44 86 LEU A C 1
ATOM 738 O O . LEU A 1 86 ? -2.997 5.476 6.650 1.00 86.44 86 LEU A O 1
ATOM 742 N N . GLN A 1 87 ? -3.659 3.550 7.601 1.00 85.75 87 GLN A N 1
ATOM 743 C CA . GLN A 1 87 ? -2.308 3.073 7.906 1.00 85.75 87 GLN A CA 1
ATOM 744 C C . GLN A 1 87 ? -1.607 2.505 6.665 1.00 85.75 87 GLN A C 1
ATOM 746 O O . GLN A 1 87 ? -0.466 2.854 6.392 1.00 85.75 87 GLN A O 1
ATOM 751 N N . ASN A 1 88 ? -2.286 1.668 5.877 1.00 84.44 88 ASN A N 1
ATOM 752 C CA . ASN A 1 88 ? -1.699 0.988 4.719 1.00 84.44 88 ASN A CA 1
ATOM 753 C C . ASN A 1 88 ? -1.844 1.853 3.468 1.00 84.44 88 ASN A C 1
ATOM 755 O O . ASN A 1 88 ? -2.608 1.529 2.555 1.00 84.44 88 ASN A O 1
ATOM 759 N N . ARG A 1 89 ? -1.166 3.001 3.455 1.00 87.69 89 ARG A N 1
ATOM 760 C CA . ARG A 1 89 ? -1.268 3.951 2.349 1.00 87.69 89 ARG A CA 1
ATOM 761 C C . ARG A 1 89 ? -0.673 3.357 1.073 1.00 87.69 89 ARG A C 1
ATOM 763 O O . ARG A 1 89 ? 0.461 2.881 1.067 1.00 87.69 89 ARG A O 1
ATOM 770 N N . LYS A 1 90 ? -1.433 3.456 -0.020 1.00 91.44 90 LYS A N 1
ATOM 771 C CA . LYS A 1 90 ? -0.914 3.314 -1.379 1.00 91.44 90 LYS A CA 1
ATOM 772 C C . LYS A 1 90 ? -0.851 4.673 -2.048 1.00 91.44 90 LYS A C 1
ATOM 774 O O . LYS A 1 90 ? -1.849 5.389 -2.035 1.00 91.44 90 LYS A O 1
ATOM 779 N N . ILE A 1 91 ? 0.291 4.993 -2.640 1.00 92.25 91 ILE A N 1
ATOM 780 C CA . ILE A 1 91 ? 0.507 6.236 -3.384 1.00 92.25 91 ILE A CA 1
ATOM 781 C C . ILE A 1 91 ? 0.594 5.876 -4.856 1.00 92.25 91 ILE A C 1
ATOM 783 O O . ILE A 1 91 ? 1.530 5.204 -5.285 1.00 92.25 91 ILE A O 1
ATOM 787 N N . PHE A 1 92 ? -0.420 6.262 -5.621 1.00 90.81 92 PHE A N 1
ATOM 788 C CA . PHE A 1 92 ? -0.486 5.956 -7.045 1.00 90.81 92 PHE A CA 1
ATOM 789 C C . PHE A 1 92 ? 0.366 6.943 -7.831 1.00 90.81 92 PHE A C 1
ATOM 791 O O . PHE A 1 92 ? 0.291 8.146 -7.597 1.00 90.81 92 PHE A O 1
ATOM 798 N N . PHE A 1 93 ? 1.147 6.431 -8.779 1.00 88.75 93 PHE A N 1
ATOM 799 C CA . PHE A 1 93 ? 1.984 7.274 -9.623 1.00 88.75 93 PHE A CA 1
ATOM 800 C C . PHE A 1 93 ? 1.120 8.175 -10.508 1.00 88.75 93 PHE A C 1
ATOM 802 O O . PHE A 1 93 ? 0.247 7.692 -11.231 1.00 88.75 93 PHE A O 1
ATOM 809 N N . GLN A 1 94 ? 1.393 9.479 -10.475 1.00 84.00 94 GLN A N 1
ATOM 810 C CA . GLN A 1 94 ? 0.752 10.471 -11.334 1.00 84.00 94 GLN A CA 1
ATOM 811 C C . GLN A 1 94 ? 1.805 11.139 -12.207 1.00 84.00 94 GLN A C 1
ATOM 813 O O . GLN A 1 94 ? 2.931 11.368 -11.780 1.00 84.00 94 GLN A O 1
ATOM 818 N N . TYR A 1 95 ? 1.437 11.485 -13.437 1.00 80.44 95 TYR A N 1
ATOM 819 C CA . TYR A 1 95 ? 2.388 12.042 -14.401 1.00 80.44 95 TYR A CA 1
ATOM 820 C C . TYR A 1 95 ? 2.973 13.379 -13.954 1.00 80.44 95 TYR A C 1
ATOM 822 O O . TYR A 1 95 ? 4.144 13.650 -14.183 1.00 80.44 95 TYR A O 1
ATOM 830 N N . GLN A 1 96 ? 2.156 14.185 -13.279 1.00 81.38 96 GLN A N 1
ATOM 831 C CA . GLN A 1 96 ? 2.546 15.485 -12.737 1.00 81.38 96 GLN A CA 1
ATOM 832 C C . GLN A 1 96 ? 3.677 15.407 -11.700 1.00 81.38 96 GLN A C 1
ATOM 834 O O . GLN A 1 96 ? 4.340 16.408 -11.466 1.00 81.38 96 GLN A O 1
ATOM 839 N N . ASP A 1 97 ? 3.905 14.230 -11.112 1.00 85.06 97 ASP A N 1
ATOM 840 C CA . ASP A 1 97 ? 4.953 14.001 -10.116 1.00 85.06 97 ASP A CA 1
ATOM 841 C C . ASP A 1 97 ? 6.297 13.589 -10.771 1.00 85.06 97 ASP A C 1
ATOM 843 O O . ASP A 1 97 ? 7.283 13.348 -10.074 1.00 85.06 97 ASP A O 1
ATOM 847 N N . PHE A 1 98 ? 6.359 13.478 -12.109 1.00 83.19 98 PHE A N 1
ATOM 848 C CA . PHE A 1 98 ? 7.574 13.128 -12.854 1.00 83.19 98 PHE A CA 1
ATOM 849 C C . PHE A 1 98 ? 8.215 14.342 -13.530 1.00 83.19 98 PHE A C 1
ATOM 851 O O . PHE A 1 98 ? 7.576 15.096 -14.262 1.00 83.19 98 PHE A O 1
ATOM 858 N N . VAL A 1 99 ? 9.537 14.428 -13.407 1.00 81.81 99 VAL A N 1
ATOM 859 C CA . VAL A 1 99 ? 10.408 15.273 -14.220 1.00 81.81 99 VAL A CA 1
ATOM 860 C C . VAL A 1 99 ? 11.265 14.368 -15.097 1.00 81.81 99 VAL A C 1
ATOM 862 O O . VAL A 1 99 ? 12.091 13.585 -14.623 1.00 81.81 99 VAL A O 1
ATOM 865 N N . ILE A 1 100 ? 11.069 14.461 -16.408 1.00 74.38 100 ILE A N 1
ATOM 866 C CA . ILE A 1 100 ? 11.772 13.632 -17.386 1.00 74.38 100 ILE A CA 1
ATOM 867 C C . ILE A 1 100 ? 12.791 14.506 -18.101 1.00 74.38 100 ILE A C 1
ATOM 869 O O . ILE A 1 100 ? 12.436 15.490 -18.746 1.00 74.38 100 ILE A O 1
ATOM 873 N N . GLN A 1 101 ? 14.067 14.135 -18.013 1.00 65.12 101 GLN A N 1
ATOM 874 C CA . GLN A 1 101 ? 15.099 14.804 -18.795 1.00 65.12 101 GLN A CA 1
ATOM 875 C C . GLN A 1 101 ? 14.987 14.342 -20.252 1.00 65.12 101 GLN A C 1
ATOM 877 O O . GLN A 1 101 ? 15.334 13.209 -20.605 1.00 65.12 101 GLN A O 1
ATOM 882 N N . GLU A 1 102 ? 14.468 15.215 -21.114 1.00 56.72 102 GLU A N 1
ATOM 883 C CA . GLU A 1 102 ? 14.494 14.989 -22.554 1.00 56.72 102 GLU A CA 1
ATOM 884 C C . GLU A 1 102 ? 15.939 15.083 -23.052 1.00 56.72 102 GLU A C 1
ATOM 886 O O . GLU A 1 102 ? 16.578 16.135 -23.002 1.00 56.72 102 GLU A O 1
ATOM 891 N N . ASN A 1 103 ? 16.475 13.973 -23.563 1.00 51.00 103 ASN A N 1
ATOM 892 C CA . ASN A 1 103 ? 17.718 14.040 -24.318 1.00 51.00 103 ASN A CA 1
ATOM 893 C C . ASN A 1 103 ? 17.451 14.816 -25.614 1.00 51.00 103 ASN A C 1
ATOM 895 O O . ASN A 1 103 ? 16.536 14.490 -26.367 1.00 51.00 103 ASN A O 1
ATOM 899 N N . THR A 1 104 ? 18.319 15.782 -25.912 1.00 45.59 104 THR A N 1
ATOM 900 C CA . THR A 1 104 ? 18.290 16.717 -27.057 1.00 45.59 104 THR A CA 1
ATOM 901 C C . THR A 1 104 ? 18.261 16.050 -28.445 1.00 45.59 104 THR A C 1
ATOM 903 O O . THR A 1 104 ? 18.137 16.729 -29.461 1.00 45.59 104 THR A O 1
ATOM 906 N N . ASN A 1 105 ? 18.318 14.716 -28.506 1.00 46.12 105 ASN A N 1
ATOM 907 C CA . ASN A 1 105 ? 18.110 13.920 -29.708 1.00 46.12 105 ASN A CA 1
ATOM 908 C C . ASN A 1 105 ? 16.677 13.356 -29.701 1.00 46.12 105 ASN A C 1
ATOM 910 O O . ASN A 1 105 ? 16.400 12.333 -29.071 1.00 46.12 105 ASN A O 1
ATOM 914 N N . GLN A 1 106 ? 15.798 14.045 -30.434 1.00 44.19 106 GLN A N 1
ATOM 915 C CA . GLN A 1 106 ? 14.322 14.027 -30.476 1.00 44.19 106 GLN A CA 1
ATOM 916 C C . GLN A 1 106 ? 13.557 12.679 -30.593 1.00 44.19 106 GLN A C 1
ATOM 918 O O . GLN A 1 106 ? 12.370 12.705 -30.896 1.00 44.19 106 GLN A O 1
ATOM 923 N N . ASN A 1 107 ? 14.143 11.499 -30.356 1.00 45.81 107 ASN A N 1
ATOM 924 C CA . ASN A 1 107 ? 13.458 10.217 -30.606 1.00 45.81 107 ASN A CA 1
ATOM 925 C C . ASN A 1 107 ? 13.490 9.167 -29.478 1.00 45.81 107 ASN A C 1
ATOM 927 O O . ASN A 1 107 ? 12.915 8.097 -29.673 1.00 45.81 107 ASN A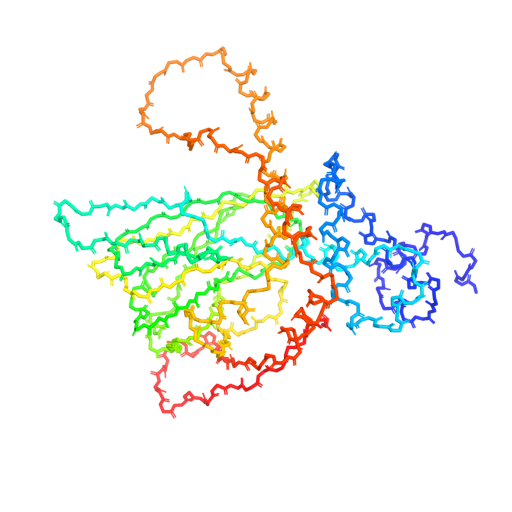 O 1
ATOM 931 N N . SER A 1 108 ? 14.121 9.410 -28.321 1.00 46.66 108 SER A N 1
ATOM 932 C CA . SER A 1 108 ? 14.509 8.283 -27.436 1.00 46.66 108 SER A CA 1
ATOM 933 C C . SER A 1 108 ? 13.840 8.225 -26.060 1.00 46.66 108 SER A C 1
ATOM 935 O O . SER A 1 108 ? 13.850 7.157 -25.446 1.00 46.66 108 SER A O 1
ATOM 937 N N . THR A 1 109 ? 13.243 9.318 -25.576 1.00 50.62 109 THR A N 1
ATOM 938 C CA . THR A 1 109 ? 12.572 9.340 -24.268 1.00 50.62 109 THR A CA 1
ATOM 939 C C . THR A 1 109 ? 11.065 9.495 -24.463 1.00 50.62 109 THR A C 1
ATOM 941 O O . THR A 1 109 ? 10.604 10.510 -24.972 1.00 50.62 109 THR A O 1
ATOM 944 N N . ARG A 1 110 ? 10.297 8.463 -24.110 1.00 57.25 110 ARG A N 1
ATOM 945 C CA . ARG A 1 110 ? 8.832 8.441 -24.120 1.00 57.25 110 ARG A CA 1
ATOM 946 C C . ARG A 1 110 ? 8.355 7.834 -22.807 1.00 57.25 110 ARG A C 1
ATOM 948 O O . ARG A 1 110 ? 8.337 6.613 -22.657 1.00 57.25 110 ARG A O 1
ATOM 955 N N . VAL A 1 111 ? 7.957 8.690 -21.874 1.00 57.09 111 VAL A N 1
ATOM 956 C CA . VAL A 1 111 ? 7.006 8.291 -20.836 1.00 57.09 111 VAL A CA 1
ATOM 957 C C . VAL A 1 111 ? 5.635 8.563 -21.419 1.00 57.09 111 VAL A C 1
ATOM 959 O O . VAL A 1 111 ? 5.316 9.690 -21.788 1.00 57.09 111 VAL A O 1
ATOM 962 N N . LEU A 1 112 ? 4.867 7.501 -21.600 1.00 58.84 112 LEU A N 1
ATOM 963 C CA . LEU A 1 112 ? 3.513 7.587 -22.101 1.00 58.84 112 LEU A CA 1
ATOM 964 C C . LEU A 1 112 ? 2.584 7.500 -20.897 1.00 58.84 112 LEU A C 1
ATOM 966 O O . LEU A 1 112 ? 2.559 6.500 -20.178 1.00 58.84 112 LEU A O 1
ATOM 970 N N . THR A 1 113 ? 1.788 8.540 -20.697 1.00 51.81 113 THR A N 1
ATOM 971 C CA . THR A 1 113 ? 0.523 8.398 -19.988 1.00 51.81 113 THR A CA 1
ATOM 972 C C . THR A 1 113 ? -0.447 7.747 -20.948 1.00 51.81 113 THR A C 1
ATOM 974 O O . THR A 1 113 ? -1.030 8.398 -21.815 1.00 51.81 113 THR A O 1
ATOM 977 N N . GLN A 1 114 ? -0.596 6.431 -20.842 1.00 53.41 114 GLN A N 1
ATOM 978 C CA . GLN A 1 114 ? -1.729 5.805 -21.495 1.00 53.41 114 GLN A CA 1
ATOM 979 C C . GLN A 1 114 ? -2.935 6.012 -20.585 1.00 53.41 114 GLN A C 1
ATOM 981 O O . GLN A 1 114 ? -3.081 5.356 -19.558 1.00 53.41 114 GLN A O 1
ATOM 986 N N . LYS A 1 115 ? -3.764 6.985 -20.957 1.00 48.22 115 LYS A N 1
ATOM 987 C CA . LYS A 1 115 ? -5.110 7.137 -20.424 1.00 48.22 115 LYS A CA 1
ATOM 988 C C . LYS A 1 115 ? -6.026 6.300 -21.312 1.00 48.22 115 LYS A C 1
ATOM 990 O O . LYS A 1 115 ? -6.614 6.828 -22.247 1.00 48.22 115 LYS A O 1
ATOM 995 N N . ASP A 1 116 ? -6.074 4.991 -21.075 1.00 45.41 116 ASP A N 1
ATOM 996 C CA . ASP A 1 116 ? -7.247 4.232 -21.521 1.00 45.41 116 ASP A CA 1
ATOM 997 C C . ASP A 1 116 ? -8.404 4.689 -20.628 1.00 45.41 116 ASP A C 1
ATOM 999 O O . ASP A 1 116 ? -8.185 4.894 -19.433 1.00 45.41 116 ASP A O 1
ATOM 1003 N N . ASP A 1 117 ? -9.587 4.899 -21.210 1.00 42.00 117 ASP A N 1
ATOM 1004 C CA . ASP A 1 117 ? -10.714 5.716 -20.712 1.00 42.00 117 ASP A CA 1
ATOM 1005 C C . ASP A 1 117 ? -11.171 5.498 -19.244 1.00 42.00 117 ASP A C 1
ATOM 1007 O O . ASP A 1 117 ? -11.981 6.268 -18.734 1.00 42.00 117 ASP A O 1
ATOM 1011 N N . GLU A 1 118 ? -10.620 4.522 -18.516 1.00 47.72 118 GLU A N 1
ATOM 1012 C CA . GLU A 1 118 ? -10.938 4.214 -17.118 1.00 47.72 118 GLU A CA 1
ATOM 1013 C C . GLU A 1 118 ? -9.721 4.031 -16.183 1.00 47.72 118 GLU A C 1
ATOM 1015 O O . GLU A 1 118 ? -9.895 4.050 -14.962 1.00 47.72 118 GLU A O 1
ATOM 1020 N N . ASN A 1 119 ? -8.491 3.886 -16.703 1.00 54.97 119 ASN A N 1
ATOM 1021 C CA . ASN A 1 119 ? -7.320 3.483 -15.913 1.00 54.97 119 ASN A CA 1
ATOM 1022 C C . ASN A 1 119 ? -6.079 4.336 -16.202 1.00 54.97 119 ASN A C 1
ATOM 1024 O O . ASN A 1 119 ? -5.455 4.230 -17.251 1.00 54.97 119 ASN A O 1
ATOM 1028 N N . GLU A 1 120 ? -5.681 5.143 -15.218 1.00 67.81 120 GLU A N 1
ATOM 1029 C CA . GLU A 1 120 ? -4.449 5.934 -15.270 1.00 67.81 120 GLU A CA 1
ATOM 1030 C C . GLU A 1 120 ? -3.279 5.157 -14.640 1.00 67.81 120 GLU A C 1
ATOM 1032 O O . GLU A 1 120 ? -3.314 4.839 -13.445 1.00 67.81 120 GLU A O 1
ATOM 1037 N N . TYR A 1 121 ? -2.267 4.833 -15.448 1.00 76.12 121 TYR A N 1
ATOM 1038 C CA . TYR A 1 121 ? -0.974 4.289 -15.020 1.00 76.12 121 TYR A CA 1
ATOM 1039 C C . TYR A 1 121 ? 0.169 4.974 -15.779 1.00 76.12 121 TYR A C 1
ATOM 1041 O O . TYR A 1 121 ? -0.026 5.511 -16.874 1.00 76.12 121 TYR A O 1
ATOM 1049 N N . ILE A 1 122 ? 1.379 4.935 -15.215 1.00 83.44 122 ILE A N 1
ATOM 1050 C CA . ILE A 1 122 ? 2.561 5.547 -15.830 1.00 83.44 122 ILE A CA 1
ATOM 1051 C C . ILE A 1 122 ? 3.378 4.485 -16.546 1.00 83.44 122 ILE A C 1
ATOM 1053 O O . ILE A 1 122 ? 3.990 3.628 -15.911 1.00 83.44 122 ILE A O 1
ATOM 1057 N N . HIS A 1 123 ? 3.404 4.552 -17.877 1.00 85.00 123 HIS A N 1
ATOM 1058 C CA . HIS A 1 123 ? 4.193 3.652 -18.706 1.00 85.00 123 HIS A CA 1
ATOM 1059 C C . HIS A 1 123 ? 5.478 4.335 -19.181 1.00 85.00 123 HIS A C 1
ATOM 1061 O O . HIS A 1 123 ? 5.475 5.227 -20.032 1.00 85.00 123 HIS A O 1
ATOM 1067 N N . ILE A 1 124 ? 6.607 3.870 -18.662 1.00 82.81 124 ILE A N 1
ATOM 1068 C CA . ILE A 1 124 ? 7.938 4.249 -19.124 1.00 82.81 124 ILE A CA 1
ATOM 1069 C C . ILE A 1 124 ? 8.282 3.352 -20.318 1.00 82.81 124 ILE A C 1
ATOM 1071 O O . ILE A 1 124 ? 8.890 2.293 -20.167 1.00 82.81 124 ILE A O 1
ATOM 1075 N N . ALA A 1 125 ? 7.866 3.769 -21.516 1.00 79.06 125 ALA A N 1
ATOM 1076 C CA . ALA A 1 125 ? 8.131 3.021 -22.746 1.00 79.06 125 ALA A CA 1
ATOM 1077 C C . ALA A 1 125 ? 9.629 3.036 -23.097 1.00 79.06 125 ALA A C 1
ATOM 1079 O O . ALA A 1 125 ? 10.192 2.022 -23.504 1.00 79.06 125 ALA A O 1
ATOM 1080 N N . SER A 1 126 ? 10.289 4.183 -22.914 1.00 79.81 126 SER A N 1
ATOM 1081 C CA . SER A 1 126 ? 11.747 4.317 -22.999 1.00 79.81 126 SER A CA 1
ATOM 1082 C C . SER A 1 126 ? 12.194 5.573 -22.256 1.00 79.81 126 SER A C 1
ATOM 1084 O O . SER A 1 126 ? 11.759 6.662 -22.615 1.00 79.81 126 SER A O 1
ATOM 1086 N N . ALA A 1 127 ? 13.064 5.465 -21.254 1.00 78.75 127 ALA A N 1
ATOM 1087 C CA . ALA A 1 127 ? 13.689 6.630 -20.623 1.00 78.75 127 ALA A CA 1
ATOM 1088 C C . ALA A 1 127 ? 15.109 6.324 -20.146 1.00 78.75 127 ALA A C 1
ATOM 1090 O O . ALA A 1 127 ? 15.345 5.305 -19.507 1.00 78.75 127 ALA A O 1
ATOM 1091 N N . HIS A 1 128 ? 16.070 7.203 -20.440 1.00 79.62 128 HIS A N 1
ATOM 1092 C CA . HIS A 1 128 ? 17.426 7.081 -19.888 1.00 79.62 128 HIS A CA 1
ATOM 1093 C C . HIS A 1 128 ? 17.484 7.577 -18.448 1.00 79.62 128 HIS A C 1
ATOM 1095 O O . HIS A 1 128 ? 18.036 6.892 -17.588 1.00 79.62 128 HIS A O 1
ATOM 1101 N N . ALA A 1 129 ? 16.864 8.730 -18.208 1.00 83.88 129 ALA A N 1
ATOM 1102 C CA . ALA A 1 129 ? 16.776 9.339 -16.902 1.00 83.88 129 ALA A CA 1
ATOM 1103 C C . ALA A 1 129 ? 15.355 9.821 -16.623 1.00 83.88 129 ALA A C 1
ATOM 1105 O O . ALA A 1 129 ? 14.668 10.321 -17.519 1.00 83.88 129 ALA A O 1
ATOM 1106 N N . PHE A 1 130 ? 14.933 9.663 -15.378 1.00 86.88 130 PHE A N 1
ATOM 1107 C CA . PHE A 1 130 ? 13.715 10.258 -14.853 1.00 86.88 130 PHE A CA 1
ATOM 1108 C C . PHE A 1 130 ? 13.904 10.541 -13.367 1.00 86.88 130 PHE A C 1
ATOM 1110 O O . PHE A 1 130 ? 14.678 9.871 -12.680 1.00 86.88 130 PHE A O 1
ATOM 1117 N N . HIS A 1 131 ? 13.181 11.543 -12.897 1.00 90.12 131 HIS A N 1
ATOM 1118 C CA . HIS A 1 131 ? 13.074 11.894 -11.497 1.00 90.12 131 HIS A CA 1
ATOM 1119 C C . HIS A 1 131 ? 11.590 11.915 -11.145 1.00 90.12 131 HIS A C 1
ATOM 1121 O O . HIS A 1 131 ? 10.786 12.484 -11.880 1.00 90.12 131 HIS A O 1
ATOM 1127 N N . TYR A 1 132 ? 11.221 11.259 -10.059 1.00 92.12 132 TYR A N 1
ATOM 1128 C CA . TYR A 1 132 ? 9.891 11.330 -9.474 1.00 92.12 132 TYR A CA 1
ATOM 1129 C C . TYR A 1 132 ? 10.024 11.888 -8.068 1.00 92.12 132 TYR A C 1
ATOM 1131 O O . TYR A 1 132 ? 10.866 11.417 -7.298 1.00 92.12 132 TYR A O 1
ATOM 1139 N N . HIS A 1 133 ? 9.177 12.862 -7.756 1.00 93.00 133 HIS A N 1
ATOM 1140 C CA . HIS A 1 133 ? 9.145 13.534 -6.467 1.00 93.00 133 HIS A CA 1
ATOM 1141 C C . HIS A 1 133 ? 7.711 13.600 -5.965 1.00 93.00 133 HIS A C 1
ATOM 1143 O O . HIS A 1 133 ? 6.813 14.053 -6.676 1.00 93.00 133 HIS A O 1
ATOM 1149 N N . LYS A 1 134 ? 7.486 13.124 -4.741 1.00 91.94 134 LYS A N 1
ATOM 1150 C CA . LYS A 1 134 ? 6.174 13.190 -4.105 1.00 91.94 134 LYS A CA 1
ATOM 1151 C C . LYS A 1 134 ? 6.302 13.351 -2.607 1.00 91.94 134 LYS A C 1
ATOM 1153 O O . LYS A 1 134 ? 6.996 12.576 -1.962 1.00 91.94 134 LYS A O 1
ATOM 1158 N N . ILE A 1 135 ? 5.546 14.288 -2.057 1.00 91.12 135 ILE A N 1
ATOM 1159 C CA . ILE A 1 135 ? 5.346 14.421 -0.616 1.00 91.12 135 ILE A CA 1
ATOM 1160 C C . ILE A 1 135 ? 4.012 13.762 -0.254 1.00 91.12 135 ILE A C 1
ATOM 1162 O O . ILE A 1 135 ? 3.006 13.944 -0.946 1.00 91.12 135 ILE A O 1
ATOM 1166 N N . THR A 1 136 ? 4.015 12.960 0.807 1.00 91.50 136 THR A N 1
ATOM 1167 C CA . THR A 1 136 ? 2.825 12.323 1.383 1.00 91.50 136 THR A CA 1
ATOM 1168 C C . THR A 1 136 ? 2.903 12.342 2.905 1.00 91.50 136 THR A C 1
ATOM 1170 O O . THR A 1 136 ? 3.944 12.637 3.477 1.00 91.50 136 THR A O 1
ATOM 1173 N N . TYR A 1 137 ? 1.812 11.966 3.569 1.00 89.81 137 TYR A N 1
ATOM 1174 C CA . TYR A 1 137 ? 1.742 11.878 5.022 1.00 89.81 137 TYR A CA 1
ATOM 1175 C C . TYR A 1 137 ? 1.431 10.456 5.474 1.00 89.81 137 TYR A C 1
ATOM 1177 O O . TYR A 1 137 ? 0.550 9.800 4.907 1.00 89.81 137 TYR A O 1
ATOM 1185 N N . LEU A 1 138 ? 2.141 9.986 6.499 1.00 91.12 138 LEU A N 1
ATOM 1186 C CA . LEU A 1 138 ? 1.938 8.675 7.114 1.00 91.12 138 LEU A CA 1
ATOM 1187 C C . LEU A 1 138 ? 1.735 8.805 8.636 1.00 91.12 138 LEU A C 1
ATOM 1189 O O . LEU A 1 138 ? 2.398 9.622 9.273 1.00 91.12 138 LEU A O 1
ATOM 1193 N N . PRO A 1 139 ? 0.845 7.999 9.248 1.00 90.56 139 PRO A N 1
ATOM 1194 C CA . PRO A 1 139 ? 0.747 7.906 10.704 1.00 90.56 139 PRO A CA 1
ATOM 1195 C C . PRO A 1 139 ? 2.000 7.294 11.340 1.00 90.56 139 PRO A C 1
ATOM 1197 O O . PRO A 1 139 ? 2.787 6.625 10.670 1.00 90.56 139 PRO A O 1
ATOM 1200 N N . ASN A 1 140 ? 2.101 7.379 12.667 1.00 90.44 140 ASN A N 1
ATOM 1201 C CA . ASN A 1 140 ? 3.015 6.530 13.430 1.00 90.44 140 ASN A CA 1
ATOM 1202 C C . ASN A 1 140 ? 2.763 5.044 13.158 1.00 90.44 140 ASN A C 1
ATOM 1204 O O . ASN A 1 140 ? 1.618 4.570 13.152 1.00 90.44 140 ASN A O 1
ATOM 1208 N N . GLY A 1 141 ? 3.842 4.294 12.966 1.00 90.44 141 GLY A N 1
ATOM 1209 C CA . GLY A 1 141 ? 3.756 2.882 12.637 1.00 90.44 141 GLY A CA 1
ATOM 1210 C C . GLY A 1 141 ? 5.061 2.290 12.131 1.00 90.44 141 GLY A C 1
ATOM 1211 O O . GLY A 1 141 ? 6.043 2.983 11.882 1.00 90.44 141 GLY A O 1
ATOM 1212 N N . ASN A 1 142 ? 5.038 0.969 11.974 1.00 90.88 142 ASN A N 1
ATOM 1213 C CA . ASN A 1 142 ? 6.110 0.208 11.349 1.00 90.88 142 ASN A CA 1
ATOM 1214 C C . ASN A 1 142 ? 5.681 -0.156 9.933 1.00 90.88 142 ASN A C 1
ATOM 1216 O O . ASN A 1 142 ? 4.662 -0.832 9.749 1.00 90.88 142 ASN A O 1
ATOM 1220 N N . TYR A 1 143 ? 6.478 0.256 8.961 1.00 91.62 143 TYR A N 1
ATOM 1221 C CA . TYR A 1 143 ? 6.172 0.160 7.548 1.00 91.62 143 TYR A CA 1
ATOM 1222 C C . TYR A 1 143 ? 7.218 -0.663 6.812 1.00 91.62 143 TYR A C 1
ATOM 1224 O O . TYR A 1 143 ? 8.394 -0.712 7.164 1.00 91.62 143 TYR A O 1
ATOM 1232 N N . ASN A 1 144 ? 6.761 -1.293 5.745 1.00 90.31 144 ASN A N 1
ATOM 1233 C CA . ASN A 1 144 ? 7.562 -1.913 4.718 1.00 90.31 144 ASN A CA 1
ATOM 1234 C C . ASN A 1 144 ? 7.288 -1.131 3.431 1.00 90.31 144 ASN A C 1
ATOM 1236 O O . ASN A 1 144 ? 6.147 -1.076 2.964 1.00 90.31 144 ASN A O 1
ATOM 1240 N N . PHE A 1 145 ? 8.325 -0.475 2.921 1.00 92.56 145 PHE A N 1
ATOM 1241 C CA . PHE A 1 145 ? 8.277 0.312 1.703 1.00 92.56 145 PHE A CA 1
ATOM 1242 C C . PHE A 1 145 ? 8.327 -0.618 0.497 1.00 92.56 145 PHE A C 1
ATOM 1244 O O . PHE A 1 145 ? 9.303 -1.341 0.297 1.00 92.56 145 PHE A O 1
ATOM 1251 N N . GLN A 1 146 ? 7.276 -0.601 -0.317 1.00 92.50 146 GLN A N 1
ATOM 1252 C CA . GLN A 1 146 ? 7.159 -1.463 -1.485 1.00 92.50 146 GLN A CA 1
ATOM 1253 C C . GLN A 1 146 ? 6.799 -0.659 -2.727 1.00 92.50 146 GLN A C 1
ATOM 1255 O O . GLN A 1 146 ? 6.110 0.357 -2.651 1.00 92.50 146 GLN A O 1
ATOM 1260 N N . ILE A 1 147 ? 7.209 -1.164 -3.888 1.00 92.94 147 ILE A N 1
ATOM 1261 C CA . ILE A 1 147 ? 6.779 -0.647 -5.185 1.00 92.94 147 ILE A CA 1
ATOM 1262 C C . ILE A 1 147 ? 6.060 -1.722 -5.985 1.00 92.94 147 ILE A C 1
ATOM 1264 O O . ILE A 1 147 ? 6.581 -2.817 -6.186 1.00 92.94 147 ILE A O 1
ATOM 1268 N N . ALA A 1 148 ? 4.867 -1.388 -6.463 1.00 91.19 148 ALA A N 1
ATOM 1269 C CA . ALA A 1 148 ? 4.116 -2.168 -7.424 1.00 91.19 148 ALA A CA 1
ATOM 1270 C C . ALA A 1 148 ? 4.405 -1.668 -8.843 1.00 91.19 148 ALA A C 1
ATOM 1272 O O . ALA A 1 148 ? 4.179 -0.500 -9.172 1.00 91.19 148 ALA A O 1
ATOM 1273 N N . LEU A 1 149 ? 4.913 -2.570 -9.677 1.00 91.25 149 LEU A N 1
ATOM 1274 C CA . LEU A 1 149 ? 5.270 -2.301 -11.063 1.00 91.25 149 LEU A CA 1
ATOM 1275 C C . LEU A 1 149 ? 4.966 -3.503 -11.952 1.00 91.25 149 LEU A C 1
ATOM 1277 O O . LEU A 1 149 ? 4.872 -4.640 -11.485 1.00 91.25 149 LEU A O 1
ATOM 1281 N N . ARG A 1 150 ? 4.857 -3.264 -13.256 1.00 88.50 150 ARG A N 1
ATOM 1282 C CA . ARG A 1 150 ? 4.719 -4.304 -14.277 1.00 88.50 150 ARG A CA 1
ATOM 1283 C C . ARG A 1 150 ? 5.859 -4.194 -15.265 1.00 88.50 150 ARG A C 1
ATOM 1285 O O . ARG A 1 150 ? 6.110 -3.137 -15.837 1.00 88.50 150 ARG A O 1
ATOM 1292 N N . ASN A 1 151 ? 6.539 -5.310 -15.463 1.00 86.25 151 ASN A N 1
ATOM 1293 C CA . ASN A 1 151 ? 7.540 -5.456 -16.502 1.00 86.25 151 ASN A CA 1
ATOM 1294 C C . ASN A 1 151 ? 6.855 -6.053 -17.735 1.00 86.25 151 ASN A C 1
ATOM 1296 O O . ASN A 1 151 ? 6.347 -7.164 -17.644 1.00 86.25 151 ASN A O 1
ATOM 1300 N N . ILE A 1 152 ? 6.813 -5.347 -18.865 1.00 83.06 152 ILE A N 1
ATOM 1301 C CA . ILE A 1 152 ? 6.176 -5.877 -20.084 1.00 83.06 152 ILE A CA 1
ATOM 1302 C C . ILE A 1 152 ? 7.180 -6.713 -20.880 1.00 83.06 152 ILE A C 1
ATOM 1304 O O . ILE A 1 152 ? 6.912 -7.853 -21.244 1.00 83.06 152 ILE A O 1
ATOM 1308 N N . LYS A 1 153 ? 8.371 -6.163 -21.143 1.00 79.38 153 LYS A N 1
ATOM 1309 C CA . LYS A 1 153 ? 9.404 -6.853 -21.937 1.00 79.38 153 LYS A CA 1
ATOM 1310 C C . LYS A 1 153 ? 10.761 -6.910 -21.269 1.00 79.38 153 LYS A C 1
ATOM 1312 O O . LYS A 1 153 ? 11.495 -7.878 -21.469 1.00 79.38 153 LYS A O 1
ATOM 1317 N N . SER A 1 154 ? 11.142 -5.855 -20.558 1.00 78.25 154 SER A N 1
ATOM 1318 C CA . SER A 1 154 ? 12.444 -5.773 -19.923 1.00 78.25 154 SER A CA 1
ATOM 1319 C C . SER A 1 154 ? 12.395 -4.942 -18.652 1.00 78.25 154 SER A C 1
ATOM 1321 O O . SER A 1 154 ? 12.040 -3.774 -18.668 1.00 78.25 154 SER A O 1
ATOM 1323 N N . SER A 1 155 ? 12.873 -5.510 -17.554 1.00 74.50 155 SER A N 1
ATOM 1324 C CA . SER A 1 155 ? 13.101 -4.793 -16.299 1.00 74.50 155 SER A CA 1
ATOM 1325 C C . SER A 1 155 ? 14.472 -4.106 -16.263 1.00 74.50 155 SER A C 1
ATOM 1327 O O . SER A 1 155 ? 14.887 -3.612 -15.219 1.00 74.50 155 SER A O 1
ATOM 1329 N N . ARG A 1 156 ? 15.193 -4.048 -17.397 1.00 77.00 156 ARG A N 1
ATOM 1330 C CA . ARG A 1 156 ? 16.522 -3.428 -17.495 1.00 77.00 156 ARG A CA 1
ATOM 1331 C C . ARG A 1 156 ? 16.518 -2.010 -16.934 1.00 77.00 156 ARG A C 1
ATOM 1333 O O . ARG A 1 156 ? 15.725 -1.164 -17.333 1.00 77.00 156 ARG A O 1
ATOM 1340 N N . GLY A 1 157 ? 17.484 -1.762 -16.056 1.00 75.88 157 GLY A N 1
ATOM 1341 C CA . GLY A 1 157 ? 17.667 -0.481 -15.383 1.00 75.88 157 GLY A CA 1
ATOM 1342 C C . GLY A 1 157 ? 16.953 -0.381 -14.038 1.00 75.88 157 GLY A C 1
ATOM 1343 O O . GLY A 1 157 ? 17.329 0.470 -13.251 1.00 75.88 157 GLY A O 1
ATOM 1344 N N . LEU A 1 158 ? 16.042 -1.296 -13.690 1.00 82.88 158 LEU A N 1
ATOM 1345 C CA . LEU A 1 158 ? 15.423 -1.276 -12.363 1.00 82.88 158 LEU A CA 1
ATOM 1346 C C . LEU A 1 158 ? 16.457 -1.491 -11.244 1.00 82.88 158 LEU A C 1
ATOM 1348 O O . LEU A 1 158 ? 16.392 -0.843 -10.208 1.00 82.88 158 LEU A O 1
ATOM 1352 N N . GLY A 1 159 ? 17.462 -2.345 -11.474 1.00 83.38 159 GLY A N 1
ATOM 1353 C CA . GLY A 1 159 ? 18.580 -2.544 -10.539 1.00 83.38 159 GLY A CA 1
ATOM 1354 C C . GLY A 1 159 ? 19.496 -1.326 -10.342 1.00 83.38 159 GLY A C 1
ATOM 1355 O O . GLY A 1 159 ? 20.356 -1.358 -9.467 1.00 83.38 159 GLY A O 1
ATOM 1356 N N . THR A 1 160 ? 19.357 -0.273 -11.155 1.00 86.69 160 THR A N 1
ATOM 1357 C CA . THR A 1 160 ? 20.091 0.997 -10.998 1.00 86.69 160 THR A CA 1
ATOM 1358 C C . THR A 1 160 ? 19.205 2.138 -10.515 1.00 86.69 160 THR A C 1
ATOM 1360 O O . THR A 1 160 ? 19.726 3.206 -10.200 1.00 86.69 160 THR A O 1
ATOM 1363 N N . THR A 1 161 ? 17.894 1.912 -10.428 1.00 89.88 161 THR A N 1
ATOM 1364 C CA . THR A 1 161 ? 16.940 2.917 -9.978 1.00 89.88 161 THR A CA 1
ATOM 1365 C C . THR A 1 161 ? 17.054 3.069 -8.470 1.00 89.88 161 THR A C 1
ATOM 1367 O O . THR A 1 161 ? 16.986 2.095 -7.716 1.00 89.88 161 THR A O 1
ATOM 1370 N N . LYS A 1 162 ? 17.251 4.309 -8.039 1.00 93.25 162 LYS A N 1
ATOM 1371 C CA . LYS A 1 162 ? 17.341 4.699 -6.641 1.00 93.25 162 LYS A CA 1
ATOM 1372 C C . LYS A 1 162 ? 15.941 5.001 -6.126 1.00 93.25 162 LYS A C 1
ATOM 1374 O O . LYS A 1 162 ? 15.241 5.824 -6.709 1.00 93.25 162 LYS A O 1
ATOM 1379 N N . PHE A 1 163 ? 15.570 4.382 -5.014 1.00 95.12 163 PHE A N 1
ATOM 1380 C CA . PHE A 1 163 ? 14.354 4.695 -4.271 1.00 95.12 163 PHE A CA 1
ATOM 1381 C C . PHE A 1 163 ? 14.759 5.300 -2.938 1.00 95.12 163 PHE A C 1
ATOM 1383 O O . PHE A 1 163 ? 15.477 4.662 -2.171 1.00 95.12 163 PHE A O 1
ATOM 1390 N N . GLN A 1 164 ? 14.328 6.522 -2.668 1.00 96.06 164 GLN A N 1
ATOM 1391 C CA . GLN A 1 164 ? 14.661 7.240 -1.452 1.00 96.06 164 GLN A CA 1
ATOM 1392 C C . GLN A 1 164 ? 13.393 7.716 -0.745 1.00 96.06 164 GLN A C 1
ATOM 1394 O O . GLN A 1 164 ? 12.462 8.211 -1.378 1.00 96.06 164 GLN A O 1
ATOM 1399 N N . LEU A 1 165 ? 13.381 7.551 0.575 1.00 95.75 165 LEU A N 1
ATOM 1400 C CA . LEU A 1 165 ? 12.394 8.112 1.486 1.00 95.75 165 LEU A CA 1
ATOM 1401 C C . LEU A 1 165 ? 13.108 9.006 2.489 1.00 95.75 165 LEU A C 1
ATOM 1403 O O . LEU A 1 165 ? 14.103 8.566 3.064 1.00 95.75 165 LEU A O 1
ATOM 1407 N N . ASN A 1 166 ? 12.588 10.202 2.735 1.00 95.81 166 ASN A N 1
ATOM 1408 C CA . ASN A 1 166 ? 13.035 11.075 3.819 1.00 95.81 166 ASN A CA 1
ATOM 1409 C C . ASN A 1 166 ? 11.863 11.320 4.780 1.00 95.81 166 ASN A C 1
ATOM 1411 O O . ASN A 1 166 ? 10.752 11.601 4.331 1.00 95.81 166 ASN A O 1
ATOM 1415 N N . TYR A 1 167 ? 12.095 11.176 6.086 1.00 94.12 167 TYR A N 1
ATOM 1416 C CA . TYR A 1 167 ? 11.083 11.360 7.139 1.00 94.12 167 TYR A CA 1
ATOM 1417 C C . TYR A 1 167 ? 11.772 11.641 8.482 1.00 94.12 167 TYR A C 1
ATOM 1419 O O . TYR A 1 167 ? 12.814 11.060 8.742 1.00 94.12 167 TYR A O 1
ATOM 1427 N N . LEU A 1 168 ? 11.223 12.495 9.355 1.00 88.06 168 LEU A N 1
ATOM 1428 C CA . LEU A 1 168 ? 11.739 12.754 10.724 1.00 88.06 168 LEU A CA 1
ATOM 1429 C C . LEU A 1 168 ? 13.277 12.948 10.842 1.00 88.06 168 LEU A C 1
ATOM 1431 O O . LEU A 1 168 ? 13.879 12.562 11.841 1.00 88.06 168 LEU A O 1
ATOM 1435 N N . ASN A 1 169 ? 13.926 13.557 9.841 1.00 88.75 169 ASN A N 1
ATOM 1436 C CA . ASN A 1 169 ? 15.395 13.683 9.697 1.00 88.75 169 ASN A CA 1
ATOM 1437 C C . ASN A 1 169 ? 16.171 12.377 9.422 1.00 88.75 169 ASN A C 1
ATOM 1439 O O . ASN A 1 169 ? 17.403 12.379 9.383 1.00 88.75 169 ASN A O 1
ATOM 1443 N N . GLU A 1 170 ? 15.476 11.270 9.207 1.00 92.38 170 GLU A N 1
ATOM 1444 C CA . GLU A 1 170 ? 16.010 10.015 8.700 1.00 92.38 170 GLU A CA 1
ATOM 1445 C C . GLU A 1 170 ? 15.844 9.925 7.178 1.00 92.38 170 GLU A C 1
ATOM 1447 O O . GLU A 1 170 ? 15.004 10.588 6.563 1.00 92.38 170 GLU A O 1
ATOM 1452 N N . SER A 1 171 ? 16.667 9.082 6.555 1.00 93.69 171 SER A N 1
ATOM 1453 C CA . SER A 1 171 ? 16.552 8.768 5.137 1.00 93.69 171 SER A CA 1
ATOM 1454 C C . SER A 1 171 ? 16.826 7.296 4.890 1.00 93.69 171 SER A C 1
ATOM 1456 O O . SER A 1 171 ? 17.787 6.727 5.415 1.00 93.69 171 SER A O 1
ATOM 1458 N N . ILE A 1 172 ? 16.001 6.688 4.046 1.00 93.62 172 ILE A N 1
ATOM 1459 C CA . ILE A 1 172 ? 16.187 5.328 3.560 1.00 93.62 172 ILE A CA 1
ATOM 1460 C C . ILE A 1 172 ? 16.431 5.406 2.078 1.00 93.62 172 ILE A C 1
ATOM 1462 O O . ILE A 1 172 ? 15.642 5.980 1.340 1.00 93.62 172 ILE A O 1
ATOM 1466 N N . THR A 1 173 ? 17.525 4.799 1.642 1.00 93.94 173 THR A N 1
ATOM 1467 C CA . THR A 1 173 ? 17.840 4.649 0.228 1.00 93.94 173 THR A CA 1
ATOM 1468 C C . THR A 1 173 ? 17.937 3.170 -0.099 1.00 93.94 173 THR A C 1
ATOM 1470 O O . THR A 1 173 ? 18.721 2.440 0.507 1.00 93.94 173 THR A O 1
ATOM 1473 N N . ALA A 1 174 ? 17.1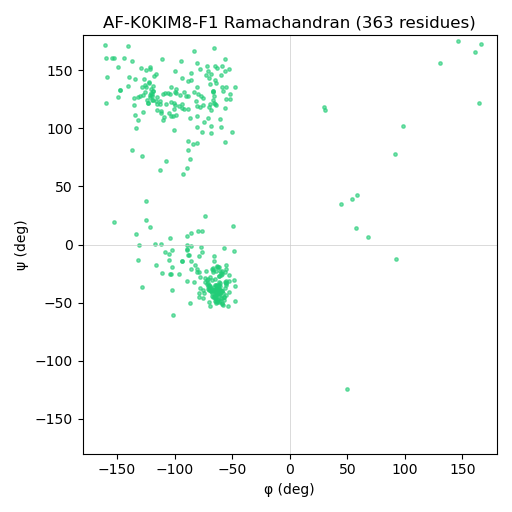57 2.741 -1.081 1.00 91.06 174 ALA A N 1
ATOM 1474 C CA . ALA A 1 174 ? 17.087 1.377 -1.555 1.00 91.06 174 ALA A CA 1
ATOM 1475 C C . ALA A 1 174 ? 17.420 1.310 -3.045 1.00 91.06 174 ALA A C 1
ATOM 1477 O O . ALA A 1 174 ? 16.975 2.132 -3.848 1.00 91.06 174 ALA A O 1
ATOM 1478 N N . TYR A 1 175 ? 18.181 0.282 -3.403 1.00 89.25 175 TYR A N 1
ATOM 1479 C CA . TYR A 1 175 ? 18.409 -0.124 -4.781 1.00 89.25 175 TYR A CA 1
ATOM 1480 C C . TYR A 1 175 ? 17.927 -1.565 -4.917 1.00 89.25 175 TYR A C 1
ATOM 1482 O O . TYR A 1 175 ? 18.336 -2.414 -4.114 1.00 89.25 175 TYR A O 1
ATOM 1490 N N . PRO A 1 176 ? 17.082 -1.877 -5.909 1.00 86.75 176 PRO A N 1
ATOM 1491 C CA . PRO A 1 176 ? 16.750 -3.255 -6.216 1.00 86.75 176 PRO A CA 1
ATOM 1492 C C . PRO A 1 176 ? 18.025 -4.063 -6.497 1.00 86.75 176 PRO A C 1
ATOM 1494 O O . PRO A 1 176 ? 19.008 -3.517 -7.007 1.00 86.75 176 PRO A O 1
ATOM 1497 N N . PRO A 1 177 ? 18.045 -5.372 -6.199 1.00 81.38 177 PRO A N 1
ATOM 1498 C CA . PRO A 1 177 ? 19.214 -6.193 -6.486 1.00 81.38 177 PRO A CA 1
ATOM 1499 C C . PRO A 1 177 ? 19.510 -6.173 -7.991 1.00 81.38 177 PRO A C 1
ATOM 1501 O O . PRO A 1 177 ? 18.591 -6.163 -8.802 1.00 81.38 177 PRO A O 1
ATOM 1504 N N . SER A 1 178 ? 20.779 -6.224 -8.399 1.00 77.75 178 SER A N 1
ATOM 1505 C CA . SER A 1 178 ? 21.156 -6.154 -9.825 1.00 77.75 178 SER A CA 1
ATOM 1506 C C . SER A 1 178 ? 20.481 -7.230 -10.689 1.00 77.75 178 SER A C 1
ATOM 1508 O O . SER A 1 178 ? 20.143 -6.982 -11.846 1.00 77.75 178 SER A O 1
ATOM 1510 N N . ILE A 1 179 ? 20.224 -8.401 -10.097 1.00 77.12 179 ILE A N 1
ATOM 1511 C CA . ILE A 1 179 ? 19.533 -9.531 -10.727 1.00 77.12 179 ILE A CA 1
ATOM 1512 C C . ILE A 1 179 ? 18.011 -9.364 -10.819 1.00 77.12 179 ILE A C 1
ATOM 1514 O O . ILE A 1 179 ? 17.329 -10.214 -11.389 1.00 77.12 179 ILE A O 1
ATOM 1518 N N . ILE A 1 180 ? 17.450 -8.265 -10.300 1.00 80.31 180 ILE A N 1
ATOM 1519 C CA . ILE A 1 180 ? 16.013 -7.972 -10.405 1.00 80.31 180 ILE A CA 1
ATOM 1520 C C . ILE A 1 180 ? 15.539 -8.034 -11.866 1.00 80.31 180 ILE A C 1
ATOM 1522 O O . ILE A 1 180 ? 14.422 -8.467 -12.151 1.00 80.31 180 ILE A O 1
ATOM 1526 N N . ASN A 1 181 ? 16.446 -7.685 -12.784 1.00 77.00 181 ASN A N 1
ATOM 1527 C CA . ASN A 1 181 ? 16.228 -7.671 -14.222 1.00 77.00 181 ASN A CA 1
ATOM 1528 C C . ASN A 1 181 ? 15.954 -9.068 -14.817 1.00 77.00 181 ASN A C 1
ATOM 1530 O O . ASN A 1 181 ? 15.393 -9.178 -15.902 1.00 77.00 181 ASN A O 1
ATOM 1534 N N . GLU A 1 182 ? 16.386 -10.129 -14.135 1.00 76.12 182 GLU A N 1
ATOM 1535 C CA . GLU A 1 182 ? 16.286 -11.519 -14.602 1.00 76.12 182 GLU A CA 1
ATOM 1536 C C . GLU A 1 182 ? 15.164 -12.282 -13.888 1.00 76.12 182 GLU A C 1
ATOM 1538 O O . GLU A 1 182 ? 14.623 -13.245 -14.422 1.00 76.12 182 GLU A O 1
ATOM 1543 N N . ILE A 1 183 ? 14.796 -11.854 -12.676 1.00 78.25 183 ILE A N 1
ATOM 1544 C CA . ILE A 1 183 ? 13.819 -12.571 -11.844 1.00 78.25 183 ILE A CA 1
ATOM 1545 C C . ILE A 1 183 ? 12.400 -12.023 -11.961 1.00 78.25 183 ILE A C 1
ATOM 1547 O O . ILE A 1 183 ? 11.455 -12.764 -11.683 1.00 78.25 183 ILE A O 1
ATOM 1551 N N . LEU A 1 184 ? 12.230 -10.748 -12.323 1.00 83.12 184 LEU A N 1
ATOM 1552 C CA . LEU A 1 184 ? 10.897 -10.167 -12.429 1.00 83.12 184 LEU A CA 1
ATOM 1553 C C . LEU A 1 184 ? 10.135 -10.774 -13.611 1.00 83.12 184 LEU A C 1
ATOM 1555 O O . LEU A 1 184 ? 10.591 -10.642 -14.749 1.00 83.12 184 LEU A O 1
ATOM 1559 N N . PRO A 1 185 ? 8.970 -11.400 -13.366 1.00 83.44 185 PRO A N 1
ATOM 1560 C CA . PRO A 1 185 ? 8.176 -11.979 -14.434 1.00 83.44 185 PRO A CA 1
ATOM 1561 C C . PRO A 1 185 ? 7.680 -10.893 -15.391 1.00 83.44 185 PRO A C 1
ATOM 1563 O O . PRO A 1 185 ? 7.251 -9.818 -14.967 1.00 83.44 185 PRO A O 1
ATOM 1566 N N . ASN A 1 186 ? 7.727 -11.203 -16.685 1.00 84.81 186 ASN A N 1
ATOM 1567 C CA . ASN A 1 186 ? 7.100 -10.379 -17.711 1.00 84.81 186 ASN A CA 1
ATOM 1568 C C . ASN A 1 186 ? 5.576 -10.508 -17.627 1.00 84.81 186 ASN A C 1
ATOM 1570 O O . ASN A 1 186 ? 5.065 -11.569 -17.259 1.00 84.81 186 ASN A O 1
ATOM 1574 N N . ASP A 1 187 ? 4.872 -9.443 -17.999 1.00 82.94 187 ASP A N 1
ATOM 1575 C CA . ASP A 1 187 ? 3.415 -9.360 -18.070 1.00 82.94 187 ASP A CA 1
ATOM 1576 C C . ASP A 1 187 ? 2.732 -9.750 -16.749 1.00 82.94 187 ASP A C 1
ATOM 1578 O O . ASP A 1 187 ? 1.724 -10.446 -16.727 1.00 82.94 187 ASP A O 1
ATOM 1582 N N . GLN A 1 188 ? 3.307 -9.354 -15.611 1.00 84.75 188 GLN A N 1
ATOM 1583 C CA . GLN A 1 188 ? 2.711 -9.570 -14.291 1.00 84.75 188 GLN A CA 1
ATOM 1584 C C . GLN A 1 188 ? 2.905 -8.339 -13.415 1.00 84.75 188 GLN A C 1
ATOM 1586 O O . GLN A 1 188 ? 3.962 -7.702 -13.452 1.00 84.75 188 GLN A O 1
ATOM 1591 N N . LEU A 1 189 ? 1.911 -8.036 -12.574 1.00 86.19 189 LEU A N 1
ATOM 1592 C CA . LEU A 1 189 ? 2.117 -7.087 -11.481 1.00 86.19 189 LEU A CA 1
ATOM 1593 C C . LEU A 1 189 ? 3.092 -7.716 -10.506 1.00 86.19 189 LEU A C 1
ATOM 1595 O O . LEU A 1 189 ? 2.826 -8.803 -10.010 1.00 86.19 189 LEU A O 1
ATOM 1599 N N . SER A 1 190 ? 4.183 -7.025 -10.225 1.00 87.31 190 SER A N 1
ATOM 1600 C CA . SER A 1 190 ? 5.185 -7.411 -9.246 1.00 87.31 190 SER A CA 1
ATOM 1601 C C . SER A 1 190 ? 5.285 -6.330 -8.184 1.00 87.31 190 SER A C 1
ATOM 1603 O O . SER A 1 190 ? 5.424 -5.152 -8.500 1.00 87.31 190 SER A O 1
ATOM 1605 N N . VAL A 1 191 ? 5.217 -6.730 -6.920 1.00 88.75 191 VAL A N 1
ATOM 1606 C CA . VAL A 1 191 ? 5.375 -5.831 -5.779 1.00 88.75 191 VAL A CA 1
ATOM 1607 C C . VAL A 1 191 ? 6.691 -6.149 -5.097 1.00 88.75 191 VAL A C 1
ATOM 1609 O O . VAL A 1 191 ? 6.819 -7.205 -4.480 1.00 88.75 191 VAL A O 1
ATOM 1612 N N . LEU A 1 192 ? 7.661 -5.256 -5.266 1.00 89.56 192 LEU A N 1
ATOM 1613 C CA . LEU A 1 192 ? 9.026 -5.359 -4.767 1.00 89.56 192 LEU A CA 1
ATOM 1614 C C . LEU A 1 192 ? 9.139 -4.694 -3.394 1.00 89.56 192 LEU A C 1
ATOM 1616 O O . LEU A 1 192 ? 8.714 -3.555 -3.228 1.00 89.56 192 LEU A O 1
ATOM 1620 N N . ASN A 1 193 ? 9.743 -5.395 -2.441 1.00 89.25 193 ASN A N 1
ATOM 1621 C CA . ASN A 1 193 ? 10.100 -4.878 -1.126 1.00 89.25 193 ASN A CA 1
ATOM 1622 C C . ASN A 1 193 ? 11.424 -4.099 -1.211 1.00 89.25 193 ASN A C 1
ATOM 1624 O O . ASN A 1 193 ? 12.436 -4.636 -1.667 1.00 89.25 193 ASN A O 1
ATOM 1628 N N . LEU A 1 194 ? 11.394 -2.834 -0.793 1.00 89.88 194 LEU A N 1
ATOM 1629 C CA . LEU A 1 194 ? 12.515 -1.896 -0.830 1.00 89.88 194 LEU A CA 1
ATOM 1630 C C . LEU A 1 194 ? 13.136 -1.662 0.555 1.00 89.88 194 LEU A C 1
ATOM 1632 O O . LEU A 1 194 ? 14.240 -1.132 0.634 1.00 89.88 194 LEU A O 1
ATOM 1636 N N . GLY A 1 195 ? 12.478 -2.077 1.637 1.00 88.38 195 GLY A N 1
ATOM 1637 C CA . GLY A 1 195 ? 13.017 -1.962 2.988 1.00 88.38 195 GLY A CA 1
ATOM 1638 C C . GLY A 1 195 ? 11.956 -1.697 4.044 1.00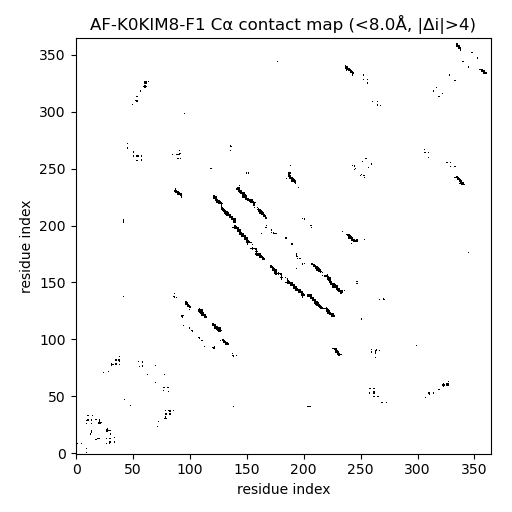 88.38 195 GLY A C 1
ATOM 1639 O O . GLY A 1 195 ? 10.780 -1.500 3.749 1.00 88.38 195 GLY A O 1
ATOM 1640 N N . GLU A 1 196 ? 12.391 -1.686 5.297 1.00 90.81 196 GLU A N 1
ATOM 1641 C CA . GLU A 1 196 ? 11.540 -1.475 6.467 1.00 90.81 196 GLU A CA 1
ATOM 1642 C C . GLU A 1 196 ? 11.935 -0.197 7.195 1.00 90.81 196 GLU A C 1
ATOM 1644 O O . GLU A 1 196 ? 13.111 0.170 7.215 1.00 90.81 196 GLU A O 1
ATOM 1649 N N . PHE A 1 197 ? 10.947 0.471 7.788 1.00 92.12 197 PHE A N 1
ATOM 1650 C CA . PHE A 1 197 ? 11.142 1.716 8.518 1.00 92.12 197 PHE A CA 1
ATOM 1651 C C . PHE A 1 197 ? 10.072 1.944 9.573 1.00 92.12 197 PHE A C 1
ATOM 1653 O O . PHE A 1 197 ? 8.987 1.360 9.519 1.00 92.12 197 PHE A O 1
ATOM 1660 N N . THR A 1 198 ? 10.377 2.810 10.531 1.00 93.00 198 THR A N 1
ATOM 1661 C CA . THR A 1 198 ? 9.478 3.131 11.635 1.00 93.00 198 THR A CA 1
ATOM 1662 C C . THR A 1 198 ? 9.304 4.634 11.719 1.00 93.00 198 THR A C 1
ATOM 1664 O O . THR A 1 198 ? 10.277 5.377 11.772 1.00 93.00 198 THR A O 1
ATOM 1667 N N . ILE A 1 199 ? 8.048 5.065 11.764 1.00 92.25 199 ILE A N 1
ATOM 1668 C CA . ILE A 1 199 ? 7.678 6.433 12.102 1.00 92.25 199 ILE A CA 1
ATOM 1669 C C . ILE A 1 199 ? 7.221 6.430 13.558 1.00 92.25 199 ILE A C 1
ATOM 1671 O O . ILE A 1 199 ? 6.223 5.786 13.898 1.00 92.25 199 ILE A O 1
ATOM 1675 N N . ASP A 1 200 ? 7.955 7.154 14.398 1.00 91.69 200 ASP A N 1
ATOM 1676 C CA . ASP A 1 200 ? 7.628 7.388 15.804 1.00 91.69 200 ASP A CA 1
ATOM 1677 C C . ASP A 1 200 ? 7.681 8.892 16.098 1.00 91.69 200 ASP A C 1
ATOM 1679 O O . ASP A 1 200 ? 8.650 9.419 16.644 1.00 91.69 200 ASP A O 1
ATOM 1683 N N . ASN A 1 201 ? 6.643 9.607 15.664 1.00 87.44 201 ASN A N 1
ATOM 1684 C CA . ASN A 1 201 ? 6.451 11.011 15.991 1.00 87.44 201 ASN A CA 1
ATOM 1685 C C . ASN A 1 201 ? 5.849 11.139 17.399 1.00 87.44 201 ASN A C 1
ATOM 1687 O O . ASN A 1 201 ? 4.730 10.689 17.653 1.00 87.44 201 ASN A O 1
ATOM 1691 N N . HIS A 1 202 ? 6.556 11.798 18.315 1.00 82.50 202 HIS A N 1
ATOM 1692 C CA . HIS A 1 202 ? 6.110 11.987 19.699 1.00 82.50 202 HIS A CA 1
ATOM 1693 C C . HIS A 1 202 ? 4.772 12.723 19.835 1.00 82.50 202 HIS A C 1
ATOM 1695 O O . HIS A 1 202 ? 4.065 12.525 20.826 1.00 82.50 202 HIS A O 1
ATOM 1701 N N . GLU A 1 203 ? 4.410 13.536 18.847 1.00 79.38 203 GLU A N 1
ATOM 1702 C CA . GLU A 1 203 ? 3.159 14.296 18.836 1.00 79.38 203 GLU A CA 1
ATOM 1703 C C . GLU A 1 203 ? 1.951 13.424 18.440 1.00 79.38 203 GLU A C 1
ATOM 1705 O O . GLU A 1 203 ? 0.811 13.820 18.655 1.00 79.38 203 GLU A O 1
ATOM 1710 N N . ASN A 1 204 ? 2.186 12.187 17.966 1.00 70.81 204 ASN A N 1
ATOM 1711 C CA . ASN A 1 204 ? 1.191 11.277 17.372 1.00 70.81 204 ASN A CA 1
ATOM 1712 C C . ASN A 1 204 ? 0.450 11.843 16.150 1.00 70.81 204 ASN A C 1
ATOM 1714 O O . ASN A 1 204 ? -0.540 11.254 15.705 1.00 70.81 204 ASN A O 1
ATOM 1718 N N . ASP A 1 205 ? 0.965 12.927 15.580 1.00 79.56 205 ASP A N 1
ATOM 1719 C CA . ASP A 1 205 ? 0.455 13.531 14.360 1.00 79.56 205 ASP A CA 1
ATOM 1720 C C . ASP A 1 205 ? 1.001 12.839 13.106 1.00 79.56 205 ASP A C 1
ATOM 1722 O O . ASP A 1 205 ? 1.942 12.032 13.137 1.00 79.56 205 ASP A O 1
ATOM 1726 N N . LEU A 1 206 ? 0.372 13.154 11.974 1.00 88.12 206 LEU A N 1
ATOM 1727 C CA . LEU A 1 206 ? 0.823 12.729 10.657 1.00 88.12 206 LEU A CA 1
ATOM 1728 C C . LEU A 1 206 ? 2.255 13.210 10.400 1.00 88.12 206 LEU A C 1
ATOM 1730 O O . LEU A 1 206 ? 2.588 14.371 10.605 1.00 88.12 206 LEU A O 1
ATOM 1734 N N . THR A 1 207 ? 3.097 12.302 9.923 1.00 90.88 207 THR A N 1
ATOM 1735 C CA . THR A 1 207 ? 4.487 12.587 9.571 1.00 90.88 207 THR A CA 1
ATOM 1736 C C . THR A 1 207 ? 4.601 12.801 8.075 1.00 90.88 207 THR A C 1
ATOM 1738 O O . THR A 1 207 ? 4.131 11.970 7.295 1.00 90.88 207 THR A O 1
ATOM 1741 N N . GLU A 1 208 ? 5.252 13.892 7.682 1.00 92.44 208 GLU A N 1
ATOM 1742 C CA . GLU A 1 208 ? 5.627 14.129 6.294 1.00 92.44 208 GLU A CA 1
ATOM 1743 C C . GLU A 1 208 ? 6.685 13.121 5.835 1.00 92.44 208 GLU A C 1
ATOM 1745 O O . GLU A 1 208 ? 7.687 12.877 6.513 1.00 92.44 208 GLU A O 1
ATOM 1750 N N . VAL A 1 209 ? 6.440 12.532 4.671 1.00 93.62 209 VAL A N 1
ATOM 1751 C CA . VAL A 1 209 ? 7.324 11.581 4.012 1.00 93.62 209 VAL A CA 1
ATOM 1752 C C . VAL A 1 209 ? 7.556 12.060 2.591 1.00 93.62 209 VAL A C 1
ATOM 1754 O O . VAL A 1 209 ? 6.645 12.079 1.759 1.00 93.62 209 VAL A O 1
ATOM 1757 N N . GLU A 1 210 ? 8.800 12.420 2.311 1.00 95.25 210 GLU A N 1
ATOM 1758 C CA . GLU A 1 210 ? 9.252 12.777 0.977 1.00 95.25 210 GLU A CA 1
ATOM 1759 C C . GLU A 1 210 ? 9.745 11.522 0.256 1.00 95.25 210 GLU A C 1
ATOM 1761 O O . GLU A 1 210 ? 10.580 10.771 0.764 1.00 95.25 210 GLU A O 1
ATOM 1766 N N . ILE A 1 211 ? 9.225 11.300 -0.944 1.00 95.75 211 ILE A N 1
ATOM 1767 C CA . ILE A 1 211 ? 9.536 10.167 -1.801 1.00 95.75 211 ILE A CA 1
ATOM 1768 C C . ILE A 1 211 ? 10.273 10.680 -3.029 1.00 95.75 211 ILE A C 1
ATOM 1770 O O . ILE A 1 211 ? 9.746 11.487 -3.795 1.00 95.75 211 ILE A O 1
ATOM 1774 N N . ILE A 1 212 ? 11.467 10.142 -3.248 1.00 95.12 212 ILE A N 1
ATOM 1775 C CA . ILE A 1 212 ? 12.318 10.460 -4.388 1.00 95.12 212 ILE A CA 1
ATOM 1776 C C . ILE A 1 212 ? 12.641 9.159 -5.119 1.00 95.12 212 ILE A C 1
ATOM 1778 O O . ILE A 1 212 ? 13.167 8.218 -4.524 1.00 95.12 212 ILE A O 1
ATOM 1782 N N . ILE A 1 213 ? 12.347 9.090 -6.416 1.00 94.12 213 ILE A N 1
ATOM 1783 C CA . ILE A 1 213 ? 12.770 7.971 -7.266 1.00 94.12 213 ILE A CA 1
ATOM 1784 C C . ILE A 1 213 ? 13.579 8.526 -8.419 1.00 94.12 213 ILE A C 1
ATOM 1786 O O . ILE A 1 213 ? 13.103 9.353 -9.194 1.00 94.12 213 ILE A O 1
ATOM 1790 N N . GLU A 1 214 ? 14.814 8.060 -8.524 1.00 91.69 214 GLU A N 1
ATOM 1791 C CA . GLU A 1 214 ? 15.791 8.611 -9.447 1.00 91.69 214 GLU A CA 1
ATOM 1792 C C . GLU A 1 214 ? 16.420 7.525 -10.290 1.00 91.69 214 GLU A C 1
ATOM 1794 O O . GLU A 1 214 ? 16.872 6.486 -9.806 1.00 91.69 214 GLU A O 1
ATOM 1799 N N . GLU A 1 215 ? 16.525 7.823 -11.573 1.00 87.56 215 GLU A N 1
ATOM 1800 C CA . GLU A 1 215 ? 17.254 7.007 -12.512 1.00 87.56 215 GLU A CA 1
ATOM 1801 C C . GLU A 1 215 ? 18.116 7.906 -13.398 1.00 87.56 215 GLU A C 1
ATOM 1803 O O . GLU A 1 215 ? 17.614 8.846 -14.006 1.00 87.56 215 GLU A O 1
ATOM 1808 N N . ILE A 1 216 ? 19.421 7.622 -13.456 1.00 80.69 216 ILE A N 1
ATOM 1809 C CA . ILE A 1 216 ? 20.437 8.439 -14.159 1.00 80.69 216 ILE A CA 1
ATOM 1810 C C . ILE A 1 216 ? 21.364 7.549 -15.023 1.00 80.69 216 ILE A C 1
ATOM 1812 O O . ILE A 1 216 ? 22.398 7.964 -15.542 1.00 80.69 216 ILE A O 1
ATOM 1816 N N . GLY A 1 217 ? 21.029 6.268 -15.173 1.00 71.69 217 GLY A N 1
ATOM 1817 C CA . GLY A 1 217 ? 21.858 5.272 -15.838 1.00 71.69 217 GLY A CA 1
ATOM 1818 C C . GLY A 1 217 ? 21.938 5.429 -17.359 1.00 71.69 217 GLY A C 1
ATOM 1819 O O . GLY A 1 217 ? 21.009 5.878 -18.026 1.00 71.69 217 GLY A O 1
ATOM 1820 N N . MET A 1 218 ? 23.046 4.950 -17.932 1.00 69.31 218 MET A N 1
ATOM 1821 C CA . MET A 1 218 ? 23.337 5.051 -19.370 1.00 69.31 218 MET A CA 1
ATOM 1822 C C . MET A 1 218 ? 22.362 4.277 -20.267 1.00 69.31 218 MET A C 1
ATOM 1824 O O . MET A 1 218 ? 22.138 4.665 -21.413 1.00 69.31 218 MET A O 1
ATOM 1828 N N . PHE A 1 219 ? 21.783 3.182 -19.774 1.00 71.69 219 PHE A N 1
ATOM 1829 C CA . PHE A 1 219 ? 20.868 2.349 -20.553 1.00 71.69 219 PHE A CA 1
ATOM 1830 C C . PHE A 1 219 ? 19.425 2.840 -20.420 1.00 71.69 219 PHE A C 1
ATOM 1832 O O . PHE A 1 219 ? 19.034 3.230 -19.317 1.00 71.69 219 PHE A O 1
ATOM 1839 N N . PRO A 1 220 ? 18.634 2.817 -21.508 1.00 72.75 220 PRO A N 1
ATOM 1840 C CA . PRO A 1 220 ? 17.228 3.171 -21.445 1.00 72.75 220 PRO A CA 1
ATOM 1841 C C . PRO A 1 220 ? 16.449 2.098 -20.688 1.00 72.75 220 PRO A C 1
ATOM 1843 O O . PRO A 1 220 ? 16.727 0.901 -20.796 1.00 72.75 220 PRO A O 1
ATOM 1846 N N . LYS A 1 221 ? 15.471 2.558 -19.920 1.00 78.38 221 LYS A N 1
ATOM 1847 C CA . LYS A 1 221 ? 14.537 1.752 -19.142 1.00 78.38 221 LYS A CA 1
ATOM 1848 C C . LYS A 1 221 ? 13.330 1.649 -20.030 1.00 78.38 221 LYS A C 1
ATOM 1850 O O . LYS A 1 221 ? 12.802 2.675 -20.456 1.00 78.38 221 LYS A O 1
ATOM 1855 N N . THR A 1 222 ? 12.989 0.432 -20.400 1.00 78.19 222 THR A N 1
ATOM 1856 C CA . THR A 1 222 ? 12.045 0.192 -21.483 1.00 78.19 222 THR A CA 1
ATOM 1857 C C . THR A 1 222 ? 10.915 -0.666 -20.994 1.00 78.19 222 THR A C 1
ATOM 1859 O O . THR A 1 222 ? 11.171 -1.701 -20.391 1.00 78.19 222 THR A O 1
ATOM 1862 N N . ASP A 1 223 ? 9.699 -0.292 -21.360 1.00 84.12 223 ASP A N 1
ATOM 1863 C CA . ASP A 1 223 ? 8.517 -1.118 -21.175 1.00 84.12 223 ASP A CA 1
ATOM 1864 C C . ASP A 1 223 ? 8.258 -1.499 -19.693 1.00 84.12 223 ASP A C 1
ATOM 1866 O O . ASP A 1 223 ? 7.923 -2.646 -19.375 1.00 84.12 223 ASP A O 1
ATOM 1870 N N . ILE A 1 224 ? 8.423 -0.528 -18.782 1.00 86.31 224 ILE A N 1
ATOM 1871 C CA . ILE A 1 224 ? 8.084 -0.648 -17.352 1.00 86.31 224 ILE A CA 1
ATOM 1872 C C . ILE A 1 224 ? 6.852 0.208 -17.062 1.00 86.31 224 ILE A C 1
ATOM 1874 O O . ILE A 1 224 ? 6.823 1.392 -17.396 1.00 86.31 224 ILE A O 1
ATOM 1878 N N . ILE A 1 225 ? 5.851 -0.366 -16.400 1.00 87.81 225 ILE A N 1
ATOM 1879 C CA . ILE A 1 225 ? 4.716 0.381 -15.860 1.00 87.81 225 ILE A CA 1
ATOM 1880 C C . ILE A 1 225 ? 4.877 0.516 -14.350 1.00 87.81 225 ILE A C 1
ATOM 1882 O O . ILE A 1 225 ? 5.092 -0.480 -13.661 1.00 87.81 225 ILE A O 1
ATOM 1886 N N . LEU A 1 226 ? 4.758 1.739 -13.845 1.00 89.38 226 LEU A N 1
ATOM 1887 C CA . LEU A 1 226 ? 4.736 2.039 -12.417 1.00 89.38 226 LEU A CA 1
ATOM 1888 C C . LEU A 1 226 ? 3.283 2.257 -11.985 1.00 89.38 226 LEU A C 1
ATOM 1890 O O . LEU A 1 226 ? 2.591 3.115 -12.539 1.00 89.38 226 LEU A O 1
ATOM 1894 N N . ASP A 1 227 ? 2.815 1.459 -11.021 1.00 89.56 227 ASP A N 1
ATOM 1895 C CA . ASP A 1 227 ? 1.412 1.458 -10.599 1.00 89.56 227 ASP A CA 1
ATOM 1896 C C . ASP A 1 227 ? 1.209 2.239 -9.300 1.00 89.56 227 ASP A C 1
ATOM 1898 O O . ASP A 1 227 ? 0.497 3.246 -9.280 1.00 89.56 227 ASP A O 1
ATOM 1902 N N . TYR A 1 228 ? 1.853 1.806 -8.214 1.00 92.38 228 TYR A N 1
ATOM 1903 C CA . TYR A 1 228 ? 1.778 2.483 -6.919 1.00 92.38 228 TYR A CA 1
ATOM 1904 C C . TYR A 1 228 ? 2.951 2.121 -6.004 1.00 92.38 228 TYR A C 1
ATOM 1906 O O . TYR A 1 228 ? 3.597 1.087 -6.163 1.00 92.38 228 TYR A O 1
ATOM 1914 N N . LEU A 1 229 ? 3.184 2.960 -5.003 1.00 93.75 229 LEU A N 1
ATOM 1915 C CA . LEU A 1 229 ? 3.977 2.654 -3.816 1.00 93.75 229 LEU A CA 1
ATOM 1916 C C . LEU A 1 229 ? 3.043 2.153 -2.713 1.00 93.75 229 LEU A C 1
ATOM 1918 O O . LEU A 1 229 ? 1.912 2.623 -2.622 1.00 93.75 229 LEU A O 1
ATOM 1922 N N . ASP A 1 230 ? 3.479 1.191 -1.906 1.00 91.69 230 ASP A N 1
ATOM 1923 C CA . ASP A 1 230 ? 2.680 0.557 -0.846 1.00 91.69 230 ASP A CA 1
ATOM 1924 C C . ASP A 1 230 ? 3.481 0.573 0.461 1.00 91.69 230 ASP A C 1
ATOM 1926 O O . ASP A 1 230 ? 4.637 0.147 0.489 1.00 91.69 230 ASP A O 1
ATOM 1930 N N . PHE A 1 231 ? 2.872 1.071 1.535 1.00 90.12 231 PHE A N 1
ATOM 1931 C CA . PHE A 1 231 ? 3.466 1.148 2.870 1.00 90.12 231 PHE A CA 1
ATOM 1932 C C . PHE A 1 231 ? 2.803 0.118 3.783 1.00 90.12 231 PHE A C 1
ATOM 1934 O O . PHE A 1 231 ? 1.977 0.445 4.638 1.00 90.12 231 PHE A O 1
ATOM 1941 N N . ARG A 1 232 ? 3.105 -1.166 3.570 1.00 82.00 232 ARG A N 1
ATOM 1942 C CA . ARG A 1 232 ? 2.442 -2.241 4.323 1.00 82.00 232 ARG A CA 1
ATOM 1943 C C . ARG A 1 232 ? 3.005 -2.397 5.730 1.00 82.00 232 ARG A C 1
ATOM 1945 O O . ARG A 1 232 ? 4.199 -2.201 5.918 1.00 82.00 232 ARG A O 1
ATOM 1952 N N . PRO A 1 233 ? 2.213 -2.867 6.706 1.00 69.44 233 PRO A N 1
ATOM 1953 C CA . PRO A 1 233 ? 2.718 -3.183 8.032 1.00 69.44 233 PRO A CA 1
ATOM 1954 C C . PRO A 1 233 ? 3.704 -4.352 7.978 1.00 69.44 233 PRO A C 1
ATOM 1956 O O . PRO A 1 233 ? 3.486 -5.333 7.264 1.00 69.44 233 PRO A O 1
ATOM 1959 N N . LEU A 1 234 ? 4.753 -4.249 8.787 1.00 63.41 234 LEU A N 1
ATOM 1960 C CA . LEU A 1 234 ? 5.951 -5.095 8.832 1.00 63.41 234 LEU A CA 1
ATOM 1961 C C . LEU A 1 234 ? 5.662 -6.601 9.031 1.00 63.41 234 LEU A C 1
ATOM 1963 O O . LEU A 1 234 ? 5.591 -7.064 10.164 1.00 63.41 234 LEU A O 1
ATOM 1967 N N . HIS A 1 235 ? 5.441 -7.363 7.947 1.00 58.41 235 HIS A N 1
ATOM 1968 C CA . HIS A 1 235 ? 5.175 -8.818 8.001 1.00 58.41 235 HIS A CA 1
ATOM 1969 C C . HIS A 1 235 ? 5.592 -9.606 6.737 1.00 58.41 235 HIS A C 1
ATOM 1971 O O . HIS A 1 235 ? 5.078 -10.707 6.516 1.00 58.41 235 HIS A O 1
ATOM 1977 N N . SER A 1 236 ? 6.474 -9.087 5.871 1.00 59.91 236 SER A N 1
ATOM 1978 C CA . SER A 1 236 ? 6.879 -9.831 4.666 1.00 59.91 236 SER A CA 1
ATOM 1979 C C . SER A 1 236 ? 8.388 -9.881 4.446 1.00 59.91 236 SER A C 1
ATOM 1981 O O . SER A 1 236 ? 8.969 -8.932 3.928 1.00 59.91 236 SER A O 1
ATOM 1983 N N . ASP A 1 237 ? 8.973 -11.056 4.686 1.00 65.00 237 ASP A N 1
ATOM 1984 C CA . ASP A 1 237 ? 10.371 -11.392 4.359 1.00 65.00 237 ASP A CA 1
ATOM 1985 C C . ASP A 1 237 ? 10.586 -11.679 2.857 1.00 65.00 237 ASP A C 1
ATOM 1987 O O . ASP A 1 237 ? 11.593 -12.246 2.434 1.00 65.00 237 ASP A O 1
ATOM 1991 N N . TYR A 1 238 ? 9.599 -11.368 2.020 1.00 73.06 238 TYR A N 1
ATOM 1992 C CA . TYR A 1 238 ? 9.649 -11.645 0.592 1.00 73.06 238 TYR A CA 1
ATOM 1993 C C . TYR A 1 238 ? 10.364 -10.517 -0.141 1.00 73.06 238 TYR A C 1
ATOM 1995 O O . TYR A 1 238 ? 10.131 -9.344 0.152 1.00 73.06 238 TYR A O 1
ATOM 2003 N N . LEU A 1 239 ? 11.172 -10.869 -1.146 1.00 77.06 239 LEU A N 1
ATOM 2004 C CA . LEU A 1 239 ? 11.756 -9.874 -2.044 1.00 77.06 239 LEU A CA 1
ATOM 2005 C C . LEU A 1 239 ? 10.670 -9.273 -2.934 1.00 77.06 239 LEU A C 1
ATOM 2007 O O . LEU A 1 239 ? 10.561 -8.059 -3.035 1.00 77.06 239 LEU A O 1
ATOM 2011 N N . TYR A 1 240 ? 9.852 -10.117 -3.562 1.00 76.62 240 TYR A N 1
ATOM 2012 C CA . TYR A 1 240 ? 8.671 -9.666 -4.285 1.00 76.62 240 TYR A CA 1
ATOM 2013 C C . TYR A 1 240 ? 7.592 -10.744 -4.328 1.00 76.62 240 TYR A C 1
ATOM 2015 O O . TYR A 1 240 ? 7.861 -11.943 -4.175 1.00 76.62 240 TYR 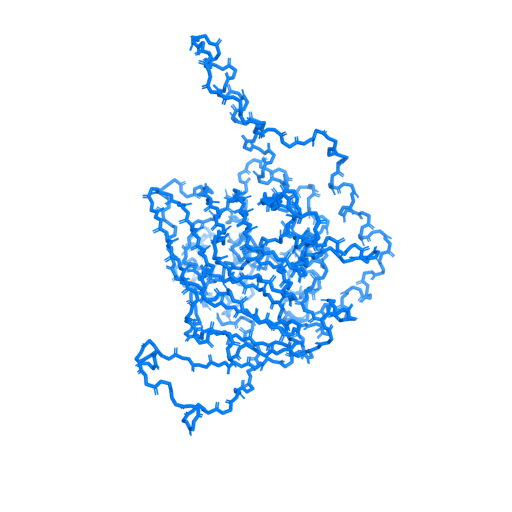A O 1
ATOM 2023 N N . TYR A 1 241 ? 6.365 -10.310 -4.598 1.00 78.56 241 TYR A N 1
ATOM 2024 C CA . TYR A 1 241 ? 5.296 -11.192 -5.050 1.00 78.56 241 TYR A CA 1
ATOM 2025 C C . TYR A 1 241 ? 4.705 -10.682 -6.355 1.00 78.56 241 TYR A C 1
ATOM 2027 O O . TYR A 1 241 ? 4.690 -9.477 -6.596 1.00 78.56 241 TYR A O 1
ATOM 2035 N N . SER A 1 242 ? 4.210 -11.596 -7.183 1.00 77.62 242 SER A N 1
ATOM 2036 C CA . SER A 1 242 ? 3.552 -11.284 -8.435 1.00 77.62 242 SER A CA 1
ATOM 2037 C C . SER A 1 242 ? 2.122 -11.811 -8.520 1.00 77.62 242 SER A C 1
ATOM 2039 O O . SER A 1 242 ? 1.733 -12.791 -7.872 1.00 77.62 242 SER A O 1
ATOM 2041 N N . LEU A 1 243 ? 1.326 -11.113 -9.322 1.00 78.50 243 LEU A N 1
ATOM 2042 C CA . LEU A 1 243 ? -0.034 -11.460 -9.705 1.00 78.50 243 LEU A CA 1
ATOM 2043 C C . LEU A 1 243 ? -0.061 -11.642 -11.231 1.00 78.50 243 LEU A C 1
ATOM 2045 O O . LEU A 1 243 ? 0.339 -10.720 -11.948 1.00 78.50 243 LEU A O 1
ATOM 2049 N N . PRO A 1 244 ? -0.506 -12.802 -11.744 1.00 75.19 244 PRO A N 1
ATOM 2050 C CA . PRO A 1 244 ? -0.607 -13.031 -13.181 1.00 75.19 244 PRO A CA 1
ATOM 2051 C C . PRO A 1 244 ? -1.780 -12.254 -13.798 1.00 75.19 244 PRO A C 1
ATOM 2053 O O . PRO A 1 244 ? -2.831 -12.127 -13.172 1.00 75.19 244 PRO A O 1
ATOM 2056 N N . GLY A 1 245 ? -1.624 -11.786 -15.038 1.00 69.94 245 GLY A N 1
ATOM 2057 C CA . GLY A 1 245 ? -2.691 -11.159 -15.831 1.00 69.94 245 GLY A CA 1
ATOM 2058 C C . GLY A 1 245 ? -2.126 -10.323 -16.985 1.00 69.94 245 GLY A C 1
ATOM 2059 O O . GLY A 1 245 ? -0.942 -10.025 -16.996 1.00 69.94 245 GLY A O 1
ATOM 2060 N N . ASP A 1 246 ? -2.946 -9.930 -17.957 1.00 67.44 246 ASP A N 1
ATOM 2061 C CA . ASP A 1 246 ? -2.477 -9.089 -19.067 1.00 67.44 246 ASP A CA 1
ATOM 2062 C C . ASP A 1 246 ? -2.302 -7.633 -18.577 1.00 67.44 246 ASP A C 1
ATOM 2064 O O . ASP A 1 246 ? -3.279 -7.007 -18.150 1.00 67.44 246 ASP A O 1
ATOM 2068 N N . PRO A 1 247 ? -1.091 -7.052 -18.644 1.00 59.69 247 PRO A N 1
ATOM 2069 C CA . PRO A 1 247 ? -0.820 -5.718 -18.115 1.00 59.69 247 PRO A CA 1
ATOM 2070 C C . PRO A 1 247 ? -1.621 -4.607 -18.811 1.00 59.69 247 PRO A C 1
ATOM 2072 O O . PRO A 1 247 ? -1.799 -3.540 -18.239 1.00 59.69 247 PRO A O 1
ATOM 2075 N N . PHE A 1 248 ? -2.159 -4.814 -20.006 1.00 64.38 248 PHE A N 1
ATOM 2076 C CA . PHE A 1 248 ? -2.946 -3.781 -20.683 1.00 64.38 248 PHE A CA 1
ATOM 2077 C C . PHE A 1 248 ? -4.448 -4.044 -20.608 1.00 64.38 248 PHE A C 1
ATOM 2079 O O . PHE A 1 248 ? -5.235 -3.106 -20.642 1.00 64.38 248 PHE A O 1
ATOM 2086 N N . LYS A 1 249 ? -4.868 -5.305 -20.460 1.00 62.09 249 LYS A N 1
ATOM 2087 C CA . LYS A 1 249 ? -6.299 -5.667 -20.483 1.00 62.09 249 LYS A CA 1
ATOM 2088 C C . LYS A 1 249 ? -6.909 -5.925 -19.118 1.00 62.09 249 LYS A C 1
ATOM 2090 O O . LYS A 1 249 ? -8.129 -5.918 -18.998 1.00 62.09 249 LYS A O 1
ATOM 2095 N N . THR A 1 250 ? -6.094 -6.187 -18.101 1.00 66.62 250 THR A N 1
ATOM 2096 C CA . THR A 1 250 ? -6.585 -6.590 -16.780 1.00 66.62 250 THR A CA 1
ATOM 2097 C C . THR A 1 250 ? -6.066 -5.675 -15.677 1.00 66.62 250 THR A C 1
ATOM 2099 O O . THR A 1 250 ? -5.773 -6.127 -14.579 1.00 66.62 250 THR A O 1
ATOM 2102 N N . TYR A 1 251 ? -5.957 -4.364 -15.919 1.00 70.19 251 TYR A N 1
ATOM 2103 C CA . TYR A 1 251 ? -5.572 -3.421 -14.856 1.00 70.19 251 TYR A CA 1
ATOM 2104 C C . TYR A 1 251 ? -6.454 -3.566 -13.605 1.00 70.19 251 TYR A C 1
ATOM 2106 O O . TYR A 1 251 ? -5.955 -3.624 -12.481 1.00 70.19 251 TYR A O 1
ATOM 2114 N N . GLU A 1 252 ? -7.758 -3.744 -13.810 1.00 69.69 252 GLU A N 1
ATOM 2115 C CA . GLU A 1 252 ? -8.737 -3.941 -12.740 1.00 69.69 252 GLU A CA 1
ATOM 2116 C C . GLU A 1 252 ? -8.548 -5.246 -11.950 1.00 69.69 252 GLU A C 1
ATOM 2118 O O . GLU A 1 252 ? -9.113 -5.376 -10.866 1.00 69.69 252 GLU A O 1
ATOM 2123 N N . THR A 1 253 ? -7.754 -6.206 -12.445 1.00 69.38 253 THR A N 1
ATOM 2124 C CA . THR A 1 253 ? -7.375 -7.410 -11.682 1.00 69.38 253 THR A CA 1
ATOM 2125 C C . THR A 1 253 ? -6.158 -7.178 -10.791 1.00 69.38 253 THR A C 1
ATOM 2127 O O . THR A 1 253 ? -5.878 -7.989 -9.912 1.00 69.38 253 THR A O 1
ATOM 2130 N N . PHE A 1 254 ? -5.421 -6.088 -11.009 1.00 72.44 254 PHE A N 1
ATOM 2131 C CA . PHE A 1 254 ? -4.213 -5.738 -10.259 1.00 72.44 254 PHE A CA 1
ATOM 2132 C C . PHE A 1 254 ? -4.466 -4.658 -9.217 1.00 72.44 254 PHE A C 1
ATOM 2134 O O . PHE A 1 254 ? -3.935 -4.726 -8.107 1.00 72.44 254 PHE A O 1
ATOM 2141 N N . VAL A 1 255 ? -5.297 -3.679 -9.566 1.00 77.06 255 VAL A N 1
ATOM 2142 C CA . VAL A 1 255 ? -5.630 -2.542 -8.717 1.00 77.06 255 VAL A CA 1
ATOM 2143 C C . VAL A 1 255 ? -7.137 -2.490 -8.527 1.00 77.06 255 VAL A C 1
ATOM 2145 O O . VAL A 1 255 ? -7.889 -2.359 -9.488 1.00 77.06 255 VAL A O 1
ATOM 2148 N N . ASN A 1 256 ? -7.578 -2.552 -7.272 1.00 79.69 256 ASN A N 1
ATOM 2149 C CA . ASN A 1 256 ? -8.982 -2.360 -6.948 1.00 79.69 256 ASN A CA 1
ATOM 2150 C C . ASN A 1 256 ? -9.356 -0.886 -7.166 1.00 79.69 256 ASN A C 1
ATOM 2152 O O . ASN A 1 256 ? -8.816 -0.005 -6.494 1.00 79.69 256 ASN A O 1
ATOM 2156 N N . LYS A 1 257 ? -10.291 -0.622 -8.086 1.00 79.69 257 LYS A N 1
ATOM 2157 C CA . LYS A 1 257 ? -10.720 0.740 -8.451 1.00 79.69 257 LYS A CA 1
ATOM 2158 C C . LYS A 1 257 ? -11.194 1.553 -7.242 1.00 79.69 257 LYS A C 1
ATOM 2160 O O . LYS A 1 257 ? -10.782 2.694 -7.079 1.00 79.69 257 LYS A O 1
ATOM 2165 N N . ILE A 1 258 ? -11.984 0.948 -6.354 1.00 80.81 258 ILE A N 1
ATOM 2166 C CA . ILE A 1 258 ? -12.538 1.609 -5.160 1.00 80.81 258 ILE A CA 1
ATOM 2167 C C . ILE A 1 258 ? -11.422 1.949 -4.172 1.00 80.81 258 ILE A C 1
ATOM 2169 O O . ILE A 1 258 ? -11.375 3.057 -3.647 1.00 80.81 258 ILE A O 1
ATOM 2173 N N . GLU A 1 259 ? -10.505 1.009 -3.941 1.00 84.06 259 GLU A N 1
ATOM 2174 C CA . GLU A 1 259 ? -9.336 1.223 -3.081 1.00 84.06 259 GLU A CA 1
ATOM 2175 C C . GLU A 1 259 ? -8.443 2.348 -3.627 1.00 84.06 259 GLU A C 1
ATOM 2177 O O . GLU A 1 259 ? -8.042 3.234 -2.874 1.00 84.06 259 GLU A O 1
ATOM 2182 N N . LYS A 1 260 ? -8.197 2.368 -4.946 1.00 85.75 260 LYS A N 1
ATOM 2183 C CA . LYS A 1 260 ? -7.464 3.451 -5.616 1.00 85.75 260 LYS A CA 1
ATOM 2184 C C . LYS A 1 260 ? -8.143 4.800 -5.407 1.00 85.75 260 LYS A C 1
ATOM 2186 O O . LYS A 1 260 ? -7.490 5.739 -4.961 1.00 85.75 260 LYS A O 1
ATOM 2191 N N . THR A 1 261 ? -9.445 4.893 -5.678 1.00 83.81 261 THR A N 1
ATOM 2192 C CA . THR A 1 261 ? -10.221 6.125 -5.470 1.00 83.81 261 THR A CA 1
ATOM 2193 C C . THR A 1 261 ? -10.146 6.587 -4.016 1.00 83.81 261 THR A C 1
ATOM 2195 O O . THR A 1 261 ? -9.963 7.775 -3.769 1.00 83.81 261 THR A O 1
ATOM 2198 N N . CYS A 1 262 ? -10.232 5.665 -3.050 1.00 86.25 262 CYS A N 1
ATOM 2199 C CA . CYS A 1 262 ? -10.072 5.989 -1.634 1.00 86.25 262 CYS A CA 1
ATOM 2200 C C . CYS A 1 262 ? -8.716 6.629 -1.342 1.00 86.25 262 CYS A C 1
ATOM 2202 O O . CYS A 1 262 ? -8.673 7.687 -0.723 1.00 86.25 262 CYS A O 1
ATOM 2204 N N . HIS A 1 263 ? -7.620 6.006 -1.776 1.00 88.88 263 HIS A N 1
ATOM 2205 C CA . HIS A 1 263 ? -6.282 6.526 -1.506 1.00 88.88 263 HIS A CA 1
ATOM 2206 C C . HIS A 1 263 ? -6.037 7.883 -2.163 1.00 88.88 263 HIS A C 1
ATOM 2208 O O . HIS A 1 263 ? -5.538 8.776 -1.488 1.00 88.88 263 HIS A O 1
ATOM 2214 N N . LEU A 1 264 ? -6.465 8.065 -3.415 1.00 86.00 264 LEU A N 1
ATOM 2215 C CA . LEU A 1 264 ? -6.370 9.353 -4.105 1.00 86.00 264 LEU A CA 1
ATOM 2216 C C . LEU A 1 264 ? -7.169 10.453 -3.392 1.00 86.00 264 LEU A C 1
ATOM 2218 O O . LEU A 1 264 ? -6.711 11.587 -3.285 1.00 86.00 264 LEU A O 1
ATOM 2222 N N . ALA A 1 265 ? -8.352 10.121 -2.869 1.00 84.69 265 ALA A N 1
ATOM 2223 C CA . ALA A 1 265 ? -9.159 11.073 -2.116 1.00 84.69 265 ALA A CA 1
ATOM 2224 C C . ALA A 1 265 ? -8.545 11.409 -0.746 1.00 84.69 265 ALA A C 1
ATOM 2226 O O . ALA A 1 265 ? -8.650 12.547 -0.298 1.00 84.69 265 ALA A O 1
ATOM 2227 N N . ILE A 1 266 ? -7.893 10.443 -0.088 1.00 86.19 266 ILE A N 1
ATOM 2228 C CA . ILE A 1 266 ? -7.152 10.691 1.157 1.00 86.19 266 ILE A CA 1
ATOM 2229 C C . ILE A 1 266 ? -5.925 11.574 0.879 1.00 86.19 266 ILE A C 1
ATOM 2231 O O . ILE A 1 266 ? -5.683 12.501 1.646 1.00 86.19 266 ILE A O 1
ATOM 2235 N N . ASP A 1 267 ? -5.189 11.338 -0.214 1.00 84.38 267 ASP A N 1
ATOM 2236 C CA . ASP A 1 267 ? -4.065 12.193 -0.634 1.00 84.38 267 ASP A CA 1
ATOM 2237 C C . ASP A 1 267 ? -4.497 13.638 -0.891 1.00 84.38 267 ASP A C 1
ATOM 2239 O O . ASP A 1 267 ? -3.854 14.563 -0.402 1.00 84.38 267 ASP A O 1
ATOM 2243 N N . ASP A 1 268 ? -5.605 13.847 -1.610 1.00 81.88 268 ASP A N 1
ATOM 2244 C CA . ASP A 1 268 ? -6.133 15.194 -1.866 1.00 81.88 268 ASP A CA 1
ATOM 2245 C C . ASP A 1 268 ? -6.525 15.909 -0.566 1.00 81.88 268 ASP A C 1
ATOM 2247 O O . ASP A 1 268 ? -6.297 17.106 -0.411 1.00 81.88 268 ASP A O 1
ATOM 2251 N N . ILE A 1 269 ? -7.093 15.171 0.388 1.00 80.38 269 ILE A N 1
ATOM 2252 C CA . ILE A 1 269 ? -7.501 15.717 1.679 1.00 80.38 269 ILE A CA 1
ATOM 2253 C C . ILE A 1 269 ? -6.288 16.094 2.535 1.00 80.38 269 ILE A C 1
ATOM 2255 O O . ILE A 1 269 ? -6.207 17.233 2.988 1.00 80.38 269 ILE A O 1
ATOM 2259 N N . TRP A 1 270 ? -5.346 15.171 2.740 1.00 81.56 270 TRP A N 1
ATOM 2260 C CA . TRP A 1 270 ? -4.167 15.438 3.570 1.00 81.56 270 TRP A CA 1
ATOM 2261 C C . TRP A 1 270 ? -3.229 16.466 2.928 1.00 81.56 270 TRP A C 1
ATOM 2263 O O . TRP A 1 270 ? -2.623 17.251 3.645 1.00 81.56 270 TRP A O 1
ATOM 2273 N N . GLY A 1 271 ? -3.160 16.532 1.594 1.00 72.81 271 GLY A N 1
ATOM 2274 C CA . GLY A 1 271 ? -2.361 17.539 0.893 1.00 72.81 271 GLY A CA 1
ATOM 2275 C C . GLY A 1 271 ? -2.946 18.959 0.926 1.00 72.81 271 GLY A C 1
ATOM 2276 O O . GLY A 1 271 ? -2.192 19.929 0.880 1.00 72.81 271 GLY A O 1
ATOM 2277 N N . LYS A 1 272 ? -4.277 19.116 1.011 1.00 64.44 272 LYS A N 1
ATOM 2278 C CA . LYS A 1 272 ? -4.937 20.438 1.004 1.00 64.44 272 LYS A CA 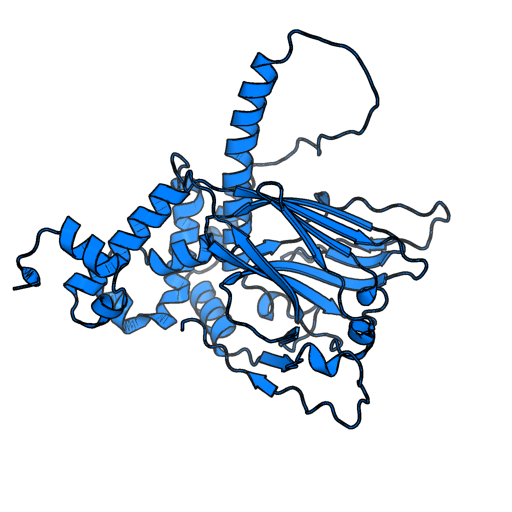1
ATOM 2279 C C . LYS A 1 272 ? -4.801 21.197 2.324 1.00 64.44 272 LYS A C 1
ATOM 2281 O O . LYS A 1 272 ? -4.590 22.406 2.283 1.00 64.44 272 LYS A O 1
ATOM 2286 N N . ASP A 1 273 ? -4.896 20.516 3.466 1.00 55.19 273 ASP A N 1
ATOM 2287 C CA . ASP A 1 273 ? -4.771 21.178 4.774 1.00 55.19 273 ASP A CA 1
ATOM 2288 C C . ASP A 1 273 ? -3.341 21.678 5.039 1.00 55.19 273 ASP A C 1
ATOM 2290 O O . ASP A 1 273 ? -3.160 22.709 5.682 1.00 55.19 273 ASP A O 1
ATOM 2294 N N . VAL A 1 274 ? -2.321 21.031 4.464 1.00 49.84 274 VAL A N 1
ATOM 2295 C CA . VAL A 1 274 ? -0.928 21.483 4.606 1.00 49.84 274 VAL A CA 1
ATOM 2296 C C . VAL A 1 274 ? -0.606 22.667 3.701 1.00 49.84 274 VAL A C 1
ATOM 2298 O O . VAL A 1 274 ? 0.082 23.580 4.140 1.00 49.84 274 VAL A O 1
ATOM 2301 N N . HIS A 1 275 ? -1.137 22.729 2.475 1.00 49.06 275 HIS A N 1
ATOM 2302 C CA . HIS A 1 275 ? -0.976 23.939 1.659 1.00 49.06 275 HIS A CA 1
ATOM 2303 C C . HIS A 1 275 ? -1.625 25.167 2.302 1.00 49.06 275 HIS A C 1
ATOM 2305 O O . HIS A 1 275 ? -1.047 26.245 2.216 1.00 49.06 275 HIS A O 1
ATOM 2311 N N . ALA A 1 276 ? -2.767 25.003 2.977 1.00 50.41 276 ALA A N 1
ATOM 2312 C CA . ALA A 1 276 ? -3.382 26.083 3.743 1.00 50.41 276 ALA A CA 1
ATOM 2313 C C . ALA A 1 276 ? -2.496 26.519 4.925 1.00 50.41 276 ALA A C 1
ATOM 2315 O O . ALA A 1 276 ? -2.273 27.709 5.109 1.00 50.41 276 ALA A O 1
ATOM 2316 N N . HIS A 1 277 ? -1.926 25.565 5.670 1.00 45.84 277 HIS A N 1
ATOM 2317 C CA . HIS A 1 277 ? -1.061 25.871 6.811 1.00 45.84 277 HIS A CA 1
ATOM 2318 C C . HIS A 1 277 ? 0.292 26.480 6.401 1.00 45.84 277 HIS A C 1
ATOM 2320 O O . HIS A 1 277 ? 0.763 27.423 7.024 1.00 45.84 277 HIS A O 1
ATOM 2326 N N . LEU A 1 278 ? 0.897 25.996 5.311 1.00 43.34 278 LEU A N 1
ATOM 2327 C CA . LEU A 1 278 ? 2.119 26.570 4.746 1.00 43.34 278 LEU A CA 1
ATOM 2328 C C . LEU A 1 278 ? 1.868 27.963 4.159 1.00 43.34 278 LEU A C 1
ATOM 2330 O O . LEU A 1 278 ? 2.706 28.834 4.338 1.00 43.34 278 LEU A O 1
ATOM 2334 N N . GLN A 1 279 ? 0.731 28.206 3.494 1.00 48.53 279 GLN A N 1
ATOM 2335 C CA . GLN A 1 279 ? 0.372 29.556 3.039 1.00 48.53 279 GLN A CA 1
ATOM 2336 C C . GLN A 1 279 ? 0.225 30.531 4.211 1.00 48.53 279 GLN A C 1
ATOM 2338 O O . GLN A 1 279 ? 0.752 31.631 4.120 1.00 48.53 279 GLN A O 1
ATOM 2343 N N . GLU A 1 280 ? -0.397 30.119 5.319 1.00 52.00 280 GLU A N 1
ATOM 2344 C CA . GLU A 1 280 ? -0.461 30.937 6.540 1.00 52.00 280 GLU A CA 1
ATOM 2345 C C . GLU A 1 280 ? 0.937 31.213 7.124 1.00 52.00 280 GLU A C 1
ATOM 2347 O O . GLU A 1 280 ? 1.214 32.335 7.535 1.00 52.00 280 GLU A O 1
ATOM 2352 N N . MET A 1 281 ? 1.847 30.230 7.103 1.00 43.50 281 MET A N 1
ATOM 2353 C CA . MET A 1 281 ? 3.230 30.411 7.569 1.00 43.50 281 MET A CA 1
ATOM 2354 C C . MET A 1 281 ? 4.069 31.317 6.650 1.00 43.50 281 MET A C 1
ATOM 2356 O O . MET A 1 281 ? 4.847 32.129 7.140 1.00 43.50 281 MET A O 1
ATOM 2360 N N . PHE A 1 282 ? 3.915 31.210 5.327 1.00 47.75 282 PHE A N 1
ATOM 2361 C CA . PHE A 1 282 ? 4.648 32.044 4.366 1.00 47.75 282 PHE A CA 1
ATOM 2362 C C . PHE A 1 282 ? 4.070 33.464 4.247 1.00 47.75 282 PHE A C 1
ATOM 2364 O O . PHE A 1 282 ? 4.827 34.398 3.997 1.00 47.75 282 PHE A O 1
ATOM 2371 N N . GLU A 1 283 ? 2.771 33.663 4.495 1.00 53.56 283 GLU A N 1
ATOM 2372 C CA . GLU A 1 283 ? 2.176 35.003 4.634 1.00 53.56 283 GLU A CA 1
ATOM 2373 C C . GLU A 1 283 ? 2.685 35.741 5.891 1.00 53.56 283 GLU A C 1
ATOM 2375 O O . GLU A 1 283 ? 2.668 36.973 5.921 1.00 53.56 283 GLU A O 1
ATOM 2380 N N . GLU A 1 284 ? 3.189 35.021 6.903 1.00 49.75 284 GLU A N 1
ATOM 2381 C CA . GLU A 1 284 ? 3.858 35.606 8.076 1.00 49.75 284 GLU A CA 1
ATOM 2382 C C . GLU A 1 284 ? 5.365 35.879 7.860 1.00 49.75 284 GLU A C 1
ATOM 2384 O O . GLU A 1 284 ? 5.927 36.726 8.556 1.00 49.75 284 GLU A O 1
ATOM 2389 N N . GLU A 1 285 ? 6.020 35.225 6.889 1.00 46.09 285 GLU A N 1
ATOM 2390 C CA . GLU A 1 285 ? 7.467 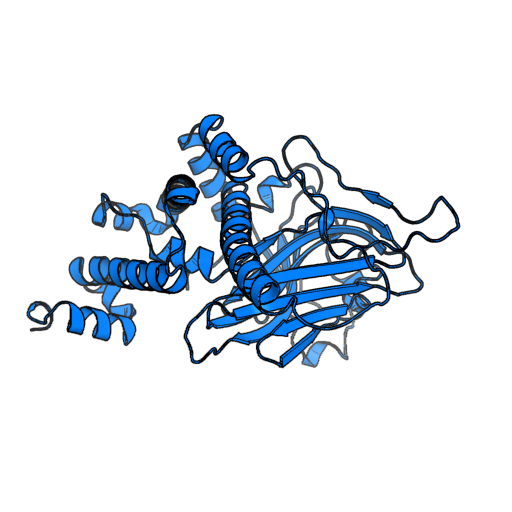35.359 6.613 1.00 46.09 285 GLU A CA 1
ATOM 2391 C C . GLU A 1 285 ? 7.819 36.256 5.401 1.00 46.09 285 GLU A C 1
ATOM 2393 O O . GLU A 1 285 ? 8.993 36.562 5.191 1.00 46.09 285 GLU A O 1
ATOM 2398 N N . GLU A 1 286 ? 6.848 36.765 4.631 1.00 46.03 286 GLU A N 1
ATOM 2399 C CA . GLU A 1 286 ? 7.082 37.676 3.486 1.00 46.03 286 GLU A CA 1
ATOM 2400 C C . GLU A 1 286 ? 7.486 39.133 3.859 1.00 46.03 286 GLU A C 1
ATOM 2402 O O . GLU A 1 286 ? 7.374 40.059 3.051 1.00 46.03 286 GLU A O 1
ATOM 2407 N N . GLU A 1 287 ? 8.062 39.353 5.045 1.00 48.16 287 GLU A N 1
ATOM 2408 C CA . GLU A 1 287 ? 8.852 40.549 5.378 1.00 48.16 287 GLU A CA 1
ATOM 2409 C C . GLU A 1 287 ? 10.333 40.179 5.598 1.00 48.16 287 GLU A C 1
ATOM 2411 O O . GLU A 1 287 ? 10.825 40.311 6.708 1.00 48.16 287 GLU A O 1
ATOM 2416 N N . GLU A 1 288 ? 11.056 39.696 4.573 1.00 49.88 288 GLU A N 1
ATOM 2417 C CA . GLU A 1 288 ? 12.463 40.062 4.267 1.00 49.88 288 GLU A CA 1
ATOM 2418 C C . GLU A 1 288 ? 13.175 39.087 3.282 1.00 49.88 288 GLU A C 1
ATOM 2420 O O . GLU A 1 288 ? 13.441 37.931 3.584 1.00 49.88 288 GLU A O 1
ATOM 2425 N N . VAL A 1 289 ? 13.637 39.662 2.156 1.00 44.19 289 VAL A N 1
ATOM 2426 C CA . VAL A 1 289 ? 14.801 39.286 1.302 1.00 44.19 289 VAL A CA 1
ATOM 2427 C C . VAL A 1 289 ? 14.605 38.455 0.009 1.00 44.19 289 VAL A C 1
ATOM 2429 O O . VAL A 1 289 ? 14.538 37.235 -0.010 1.00 44.19 289 VAL A O 1
ATOM 2432 N N . ASP A 1 290 ? 14.656 39.209 -1.098 1.00 42.59 290 ASP A N 1
ATOM 2433 C CA . ASP A 1 290 ? 15.516 39.166 -2.308 1.00 42.59 290 ASP A CA 1
ATOM 2434 C C . ASP A 1 290 ? 16.130 37.853 -2.896 1.00 42.59 290 ASP A C 1
ATOM 2436 O O . ASP A 1 290 ? 17.042 37.239 -2.350 1.00 42.59 290 ASP A O 1
ATOM 2440 N N . SER A 1 291 ? 15.663 37.570 -4.124 1.00 53.62 291 SER A N 1
ATOM 2441 C CA . SER A 1 291 ? 16.205 36.913 -5.341 1.00 53.62 291 SER A CA 1
ATOM 2442 C C . SER A 1 291 ? 17.280 35.791 -5.345 1.00 53.62 291 SER A C 1
ATOM 2444 O O . SER A 1 291 ? 18.471 36.027 -5.141 1.00 53.62 291 SER A O 1
ATOM 2446 N N . SER A 1 292 ? 16.855 34.618 -5.876 1.00 37.28 292 SER A N 1
ATOM 2447 C CA . SER A 1 292 ? 17.432 33.750 -6.960 1.00 37.28 292 SER A CA 1
ATOM 2448 C C . SER A 1 292 ? 17.575 32.242 -6.621 1.00 37.28 292 SER A C 1
ATOM 2450 O O . SER A 1 292 ? 17.727 31.919 -5.447 1.00 37.28 292 SER A O 1
ATOM 2452 N N . PRO A 1 293 ? 17.624 31.290 -7.597 1.00 43.84 293 PRO A N 1
ATOM 2453 C CA . PRO A 1 293 ? 17.200 31.307 -9.005 1.00 43.84 293 PRO A CA 1
ATOM 2454 C C . PRO A 1 293 ? 15.971 30.405 -9.305 1.00 43.84 293 PRO A C 1
ATOM 2456 O O . PRO A 1 293 ? 15.674 29.450 -8.590 1.00 43.84 293 PRO A O 1
ATOM 2459 N N . ASP A 1 294 ? 15.303 30.704 -10.423 1.00 45.66 294 ASP A N 1
ATOM 2460 C CA . ASP A 1 294 ? 14.040 30.116 -10.892 1.00 45.66 294 ASP A CA 1
ATOM 2461 C C . ASP A 1 294 ? 14.082 28.596 -11.150 1.00 45.66 294 ASP A C 1
ATOM 2463 O O . ASP A 1 294 ? 14.580 28.128 -12.178 1.00 45.66 294 ASP A O 1
ATOM 2467 N N . PHE A 1 295 ? 13.430 27.832 -10.274 1.00 39.12 295 PHE A N 1
ATOM 2468 C CA . PHE A 1 295 ? 12.707 26.619 -10.658 1.00 39.12 295 PHE A CA 1
ATOM 2469 C C . PHE A 1 295 ? 11.212 26.909 -10.488 1.00 39.12 295 PHE A C 1
ATOM 2471 O O . PHE A 1 295 ? 10.818 27.375 -9.417 1.00 39.12 295 PHE A O 1
ATOM 2478 N N . PRO A 1 296 ? 10.350 26.651 -11.487 1.00 35.69 296 PRO A N 1
ATOM 2479 C CA . PRO A 1 296 ? 8.915 26.725 -11.264 1.00 35.69 296 PRO A CA 1
ATOM 2480 C C . PRO A 1 296 ? 8.517 25.576 -10.323 1.00 35.69 296 PRO A C 1
ATOM 2482 O O . PRO A 1 296 ? 8.335 24.442 -10.756 1.00 35.69 296 PRO A O 1
ATOM 2485 N N . LEU A 1 297 ? 8.431 25.874 -9.023 1.00 41.25 297 LEU A N 1
ATOM 2486 C CA . LEU A 1 297 ? 7.979 24.956 -7.968 1.00 41.25 297 LEU A CA 1
ATOM 2487 C C . LEU A 1 297 ? 6.456 24.763 -7.962 1.00 41.25 297 LEU A C 1
ATOM 2489 O O . LEU A 1 297 ? 5.938 23.945 -7.208 1.00 41.25 297 LEU A O 1
ATOM 2493 N N . THR A 1 298 ? 5.719 25.506 -8.785 1.00 36.44 298 THR A N 1
ATOM 2494 C CA . THR A 1 298 ? 4.259 25.482 -8.784 1.00 36.44 298 THR A CA 1
ATOM 2495 C C . THR A 1 298 ? 3.710 24.673 -9.961 1.00 36.44 298 THR A C 1
ATOM 2497 O O . THR A 1 298 ? 3.804 25.108 -11.113 1.00 36.44 298 THR A O 1
ATOM 2500 N N . PRO A 1 299 ? 3.106 23.493 -9.711 1.00 34.47 299 PRO A N 1
ATOM 2501 C CA . PRO A 1 299 ? 2.346 22.790 -10.736 1.00 34.47 299 PRO A CA 1
ATOM 2502 C C . PRO A 1 299 ? 1.109 23.616 -11.153 1.00 34.47 299 PRO A C 1
ATOM 2504 O O . PRO A 1 299 ? 0.602 24.418 -10.364 1.00 34.47 299 PRO A O 1
ATOM 2507 N N . PRO A 1 300 ? 0.608 23.444 -12.392 1.00 34.62 300 PRO A N 1
ATOM 2508 C CA . PRO A 1 300 ? -0.464 24.267 -12.950 1.00 34.62 300 PRO A CA 1
ATOM 2509 C C . PRO A 1 300 ? -1.754 24.201 -12.115 1.00 34.62 300 PRO A C 1
ATOM 2511 O O . PRO A 1 300 ? -2.204 23.130 -11.707 1.00 34.62 300 PRO A O 1
ATOM 2514 N N . SER A 1 301 ? -2.358 25.372 -11.893 1.00 34.75 301 SER A N 1
ATOM 2515 C CA . SER A 1 301 ? -3.440 25.639 -10.933 1.00 34.75 301 SER A CA 1
ATOM 2516 C C . SER A 1 301 ? -4.850 25.223 -11.373 1.00 34.75 301 SER A C 1
ATOM 2518 O O . SER A 1 301 ? -5.820 25.577 -10.707 1.00 34.75 301 SER A O 1
ATOM 2520 N N . ASP A 1 302 ? -5.007 24.454 -12.448 1.00 39.25 302 ASP A N 1
ATOM 2521 C CA . ASP A 1 302 ? -6.325 24.008 -12.919 1.00 39.25 302 ASP A CA 1
ATOM 2522 C C . ASP A 1 302 ? -6.700 22.640 -12.325 1.00 39.25 302 ASP A C 1
ATOM 2524 O O . ASP A 1 302 ? -6.916 21.654 -13.032 1.00 39.25 302 ASP A O 1
ATOM 2528 N N . LYS A 1 303 ? -6.800 22.558 -10.992 1.00 46.06 303 LYS A N 1
ATOM 2529 C CA . LYS A 1 303 ? -7.457 21.419 -10.332 1.00 46.06 303 LYS A CA 1
ATOM 2530 C C . LYS A 1 303 ? -8.951 21.716 -10.201 1.00 46.06 303 LYS A C 1
ATOM 2532 O O . LYS A 1 303 ? -9.405 22.237 -9.188 1.00 46.06 303 LYS A O 1
ATOM 2537 N N . LEU A 1 304 ? -9.727 21.351 -11.226 1.00 41.72 304 LEU A N 1
ATOM 2538 C CA . LEU A 1 304 ? -11.162 21.087 -11.058 1.00 41.72 304 LEU A CA 1
ATOM 2539 C C . LEU A 1 304 ? -11.333 20.178 -9.826 1.00 41.72 304 LEU A C 1
ATOM 2541 O O . LEU A 1 304 ? -10.557 19.234 -9.689 1.00 41.72 304 LEU A O 1
ATOM 2545 N N . ASP A 1 305 ? -12.294 20.460 -8.939 1.00 52.88 305 ASP A N 1
ATOM 2546 C CA . ASP A 1 305 ? -12.458 19.764 -7.652 1.00 52.88 305 ASP A CA 1
ATOM 2547 C C . ASP A 1 305 ? -12.463 18.229 -7.834 1.00 52.88 305 ASP A C 1
ATOM 2549 O O . ASP A 1 305 ? -13.481 17.618 -8.169 1.00 52.88 305 ASP A O 1
ATOM 2553 N N . GLN A 1 306 ? -11.308 17.586 -7.622 1.00 57.53 306 GLN A N 1
ATOM 2554 C CA . GLN A 1 306 ? -11.097 16.148 -7.855 1.00 57.53 306 GLN A CA 1
ATOM 2555 C C . GLN A 1 306 ? -12.052 15.299 -6.993 1.00 57.53 306 GLN A C 1
ATOM 2557 O O . GLN A 1 306 ? -12.472 14.211 -7.377 1.00 57.53 306 GLN A O 1
ATOM 2562 N N . LEU A 1 307 ? -12.514 15.861 -5.873 1.00 53.31 307 LEU A N 1
ATOM 2563 C CA . LEU A 1 307 ? -13.551 15.301 -5.004 1.00 53.31 307 LEU A CA 1
ATOM 2564 C C . LEU A 1 307 ? -14.919 15.123 -5.683 1.00 53.31 307 LEU A C 1
ATOM 2566 O O . LEU A 1 307 ? -15.646 14.182 -5.351 1.00 53.31 307 LEU A O 1
ATOM 2570 N N . VAL A 1 308 ? -15.284 15.983 -6.639 1.00 54.78 308 VAL A N 1
ATOM 2571 C CA . VAL A 1 308 ? -16.513 15.816 -7.436 1.00 54.78 308 VAL A CA 1
ATOM 2572 C C . VAL A 1 308 ? -16.364 14.619 -8.380 1.00 54.78 308 VAL A C 1
ATOM 2574 O O . VAL A 1 308 ? -17.298 13.829 -8.513 1.00 54.78 308 VAL A O 1
ATOM 2577 N N . GLN A 1 309 ? -15.169 14.407 -8.945 1.00 60.78 309 GLN A N 1
ATOM 2578 C CA . GLN A 1 309 ? -14.874 13.242 -9.789 1.00 60.78 309 GLN A CA 1
ATOM 2579 C C . GLN A 1 309 ? -14.933 11.925 -9.000 1.00 60.78 309 GLN A C 1
ATOM 2581 O O . GLN A 1 309 ? -15.437 10.926 -9.508 1.00 60.78 309 GLN A O 1
ATOM 2586 N N . TYR A 1 310 ? -14.499 11.906 -7.735 1.00 64.31 310 TYR A N 1
ATOM 2587 C CA . TYR A 1 310 ? -14.564 10.690 -6.913 1.00 64.31 310 TYR A CA 1
ATOM 2588 C C . TYR A 1 310 ? -15.995 10.290 -6.543 1.00 64.31 310 TYR A C 1
ATOM 2590 O O . TYR A 1 310 ? -16.312 9.102 -6.501 1.00 64.31 310 TYR A O 1
ATOM 2598 N N . ASN A 1 311 ? -16.875 11.266 -6.305 1.00 60.06 311 ASN A N 1
ATOM 2599 C CA . ASN A 1 311 ? -18.290 10.988 -6.062 1.00 60.06 311 ASN A CA 1
ATOM 2600 C C . ASN A 1 311 ? -19.011 10.515 -7.335 1.00 60.06 311 ASN A C 1
ATOM 2602 O O . ASN A 1 311 ? -19.905 9.680 -7.235 1.00 60.06 311 ASN A O 1
ATOM 2606 N N . TYR A 1 312 ? -18.575 10.955 -8.517 1.00 62.25 312 TYR A N 1
ATOM 2607 C CA . TYR A 1 312 ? -19.113 10.498 -9.802 1.00 62.25 312 TYR A CA 1
ATOM 2608 C C . TYR A 1 312 ? -18.910 8.989 -10.035 1.00 62.25 312 TYR A C 1
ATOM 2610 O O . TYR A 1 312 ? -19.840 8.298 -10.446 1.00 62.25 312 TYR A O 1
ATOM 2618 N N . VAL A 1 313 ? -17.745 8.439 -9.654 1.00 62.44 313 VAL A N 1
ATOM 2619 C CA . VAL A 1 313 ? -17.471 6.983 -9.705 1.00 62.44 313 VAL A CA 1
ATOM 2620 C C . VAL A 1 313 ? -18.524 6.175 -8.929 1.00 62.44 313 VAL A C 1
ATOM 2622 O O . VAL A 1 313 ? -18.866 5.054 -9.312 1.00 62.44 313 VAL A O 1
ATOM 2625 N N . LEU A 1 314 ? -19.061 6.750 -7.847 1.00 62.16 314 LEU A N 1
ATOM 2626 C CA . LEU A 1 314 ? -20.091 6.132 -7.009 1.00 62.16 314 LEU A CA 1
ATOM 2627 C C . LEU A 1 314 ? -21.505 6.259 -7.593 1.00 62.16 314 LEU A C 1
ATOM 2629 O O . LEU A 1 314 ? -22.370 5.466 -7.229 1.00 62.16 314 LEU A O 1
ATOM 2633 N N . GLU A 1 315 ? -21.750 7.255 -8.445 1.00 64.38 315 GLU A N 1
ATOM 2634 C CA . GLU A 1 315 ? -23.071 7.551 -9.013 1.00 64.38 315 GLU A CA 1
ATOM 2635 C C . GLU A 1 315 ? -23.337 6.788 -10.318 1.00 64.38 315 GLU A C 1
ATOM 2637 O O . GLU A 1 315 ? -24.477 6.397 -10.566 1.00 64.38 315 GLU A O 1
ATOM 2642 N N . GLU A 1 316 ? -22.303 6.504 -11.116 1.00 56.53 316 GLU A N 1
ATOM 2643 C CA . GLU A 1 316 ? -22.441 5.698 -12.341 1.00 56.53 316 GLU A CA 1
ATOM 2644 C C . GLU A 1 316 ? -22.510 4.186 -12.086 1.00 56.53 316 GLU A C 1
ATOM 2646 O O . GLU A 1 316 ? -23.043 3.434 -12.904 1.00 56.53 316 GLU A O 1
ATOM 2651 N N . SER A 1 317 ? -21.982 3.720 -10.953 1.00 61.88 317 SER A N 1
ATOM 2652 C CA . SER A 1 317 ? -21.791 2.291 -10.698 1.00 61.88 317 SER A CA 1
ATOM 2653 C C . SER A 1 317 ? -22.900 1.711 -9.817 1.00 61.88 317 SER A C 1
ATOM 2655 O O . SER A 1 317 ? -23.181 2.210 -8.726 1.00 61.88 317 SER A O 1
ATOM 2657 N N . ASN A 1 318 ? -23.492 0.586 -10.222 1.00 74.31 318 ASN A N 1
ATOM 2658 C CA . ASN A 1 318 ? -24.379 -0.182 -9.349 1.00 74.31 318 ASN A CA 1
ATOM 2659 C C . ASN A 1 318 ? -23.580 -0.733 -8.152 1.00 74.31 318 ASN A C 1
ATOM 2661 O O . ASN A 1 318 ? -22.621 -1.487 -8.315 1.00 74.31 318 ASN A O 1
ATOM 2665 N N . LEU A 1 319 ? -23.983 -0.363 -6.932 1.00 73.56 319 LEU A N 1
ATOM 2666 C CA . LEU A 1 319 ? -23.295 -0.739 -5.692 1.00 73.56 319 LEU A CA 1
ATOM 2667 C C . LEU A 1 319 ? -23.123 -2.259 -5.544 1.00 73.56 319 LEU A C 1
ATOM 2669 O O . LEU A 1 319 ? -22.117 -2.708 -4.998 1.00 73.56 319 LEU A O 1
ATOM 2673 N N . GLU A 1 320 ? -24.091 -3.047 -6.011 1.00 76.75 320 GLU A N 1
ATOM 2674 C CA . GLU A 1 320 ? -24.003 -4.507 -5.941 1.00 76.75 320 GLU A CA 1
ATOM 2675 C C . GLU A 1 320 ? -22.930 -5.053 -6.893 1.00 76.75 320 GLU A C 1
ATOM 2677 O O . GLU A 1 320 ? -22.182 -5.961 -6.530 1.00 76.75 320 GLU A O 1
ATOM 2682 N N . ASP A 1 321 ? -22.779 -4.442 -8.067 1.00 79.94 321 ASP A N 1
ATOM 2683 C CA . ASP A 1 321 ? -21.747 -4.817 -9.036 1.00 79.94 321 ASP A CA 1
ATOM 2684 C C . ASP A 1 321 ? -20.354 -4.466 -8.498 1.00 79.94 321 ASP A C 1
ATOM 2686 O O . ASP A 1 321 ? -19.447 -5.295 -8.553 1.00 79.94 321 ASP A O 1
ATOM 2690 N N . LEU A 1 322 ? -20.205 -3.306 -7.846 1.00 75.19 322 LEU A N 1
ATOM 2691 C CA . LEU A 1 322 ? -18.972 -2.926 -7.142 1.00 75.19 322 LEU A CA 1
ATOM 2692 C C . LEU A 1 322 ? -18.615 -3.890 -6.001 1.00 75.19 322 LEU A C 1
ATOM 2694 O O . LEU A 1 322 ? -17.440 -4.209 -5.795 1.00 75.19 322 LEU A O 1
ATOM 2698 N N . LYS A 1 323 ? -19.615 -4.368 -5.250 1.00 76.12 323 LYS A N 1
ATOM 2699 C CA . LYS A 1 323 ? -19.411 -5.370 -4.193 1.00 76.12 323 LYS A CA 1
ATOM 2700 C C . LYS A 1 323 ? -18.948 -6.704 -4.764 1.00 76.12 323 LYS A C 1
ATOM 2702 O O . LYS A 1 323 ? -18.010 -7.289 -4.221 1.00 76.12 323 LYS A O 1
ATOM 2707 N N . ASN A 1 324 ? -19.579 -7.168 -5.840 1.00 80.31 324 ASN A N 1
ATOM 2708 C CA . ASN A 1 324 ? -19.199 -8.410 -6.511 1.00 80.31 324 ASN A CA 1
ATOM 2709 C C . ASN A 1 324 ? -17.788 -8.306 -7.095 1.00 80.31 324 ASN A C 1
ATOM 2711 O O . ASN A 1 324 ? -16.954 -9.156 -6.797 1.00 80.31 324 ASN A O 1
ATOM 2715 N N . TYR A 1 325 ? -17.486 -7.207 -7.787 1.00 81.06 325 TYR A N 1
ATOM 2716 C CA . TYR A 1 325 ? -16.150 -6.905 -8.294 1.00 81.06 325 TYR A CA 1
ATOM 2717 C C . TYR A 1 325 ? -15.083 -6.957 -7.190 1.00 81.06 325 TYR A C 1
ATOM 2719 O O . TYR A 1 325 ? -14.093 -7.676 -7.309 1.00 81.06 325 TYR A O 1
ATOM 2727 N N . ALA A 1 326 ? -15.288 -6.240 -6.080 1.00 75.00 326 ALA A N 1
ATOM 2728 C CA . ALA A 1 326 ? -14.310 -6.201 -4.995 1.00 75.00 326 ALA A CA 1
ATOM 2729 C C . ALA A 1 326 ? -14.138 -7.569 -4.317 1.00 75.00 326 ALA A C 1
ATOM 2731 O O . ALA A 1 326 ? -13.020 -7.966 -3.981 1.00 75.00 326 ALA A O 1
ATOM 2732 N N . LYS A 1 327 ? -15.236 -8.306 -4.125 1.00 77.44 327 LYS A N 1
ATOM 2733 C CA . LYS A 1 327 ? -15.196 -9.666 -3.587 1.00 77.44 327 LYS A CA 1
ATOM 2734 C C . LYS A 1 327 ? -14.379 -10.584 -4.489 1.00 77.44 327 LYS A C 1
ATOM 2736 O O . LYS A 1 327 ? -13.507 -11.293 -3.984 1.00 77.44 327 LYS A O 1
ATOM 2741 N N . ASP A 1 328 ? -14.639 -10.563 -5.790 1.00 77.69 328 ASP A N 1
ATOM 2742 C CA . ASP A 1 328 ? -13.914 -11.384 -6.753 1.00 77.69 328 ASP A CA 1
ATOM 2743 C C . ASP A 1 328 ? -12.430 -11.003 -6.740 1.00 77.69 328 ASP A C 1
ATOM 2745 O O . ASP A 1 328 ? -11.593 -11.859 -6.459 1.00 77.69 328 ASP A O 1
ATOM 2749 N N . PHE A 1 329 ? -12.106 -9.708 -6.837 1.00 75.69 329 PHE A N 1
ATOM 2750 C CA . PHE A 1 329 ? -10.735 -9.186 -6.778 1.00 75.69 329 PHE A CA 1
ATOM 2751 C C . PHE A 1 329 ? -9.908 -9.760 -5.612 1.00 75.69 329 PHE A C 1
ATOM 2753 O O . PHE A 1 329 ? -8.780 -10.230 -5.802 1.00 75.69 329 PHE A O 1
ATOM 2760 N N . TYR A 1 330 ? -10.466 -9.756 -4.396 1.00 74.25 330 TYR A N 1
ATOM 2761 C CA . TYR A 1 330 ? -9.763 -10.221 -3.197 1.00 74.25 330 TYR A CA 1
ATOM 2762 C C . TYR A 1 330 ? -9.784 -11.745 -2.997 1.00 74.25 330 TYR A C 1
ATOM 2764 O O . TYR A 1 330 ? -8.981 -12.243 -2.204 1.00 74.25 330 TYR A O 1
ATOM 2772 N N . THR A 1 331 ? -10.677 -12.488 -3.661 1.00 73.06 331 THR A N 1
ATOM 2773 C CA . THR A 1 331 ? -10.864 -13.933 -3.412 1.00 73.06 331 THR A CA 1
ATOM 2774 C C . THR A 1 331 ? -10.415 -14.841 -4.555 1.00 73.06 331 THR A C 1
ATOM 2776 O O . THR A 1 331 ? -10.063 -15.990 -4.289 1.00 73.06 331 THR A O 1
ATOM 2779 N N . SER A 1 332 ? -10.378 -14.355 -5.798 1.00 69.50 332 SER A N 1
ATOM 2780 C CA . SER A 1 332 ? -10.016 -15.161 -6.972 1.00 69.50 332 SER A CA 1
ATOM 2781 C C . SER A 1 332 ? -8.534 -15.092 -7.346 1.00 69.50 332 SER A C 1
ATOM 2783 O O . SER A 1 332 ? -8.066 -15.898 -8.147 1.00 69.50 332 SER A O 1
ATOM 2785 N N . SER A 1 333 ? -7.791 -14.129 -6.797 1.00 65.06 333 SER A N 1
ATOM 2786 C CA . SER A 1 333 ? -6.436 -13.806 -7.251 1.00 65.06 333 SER A CA 1
ATOM 2787 C C . SER A 1 333 ? -5.367 -14.668 -6.571 1.00 65.06 333 SER A C 1
ATOM 2789 O O . SER A 1 333 ? -5.056 -14.486 -5.390 1.00 65.06 333 SER A O 1
ATOM 2791 N N . THR A 1 334 ? -4.759 -15.584 -7.327 1.00 68.12 334 THR A N 1
ATOM 2792 C CA . THR A 1 334 ? -3.599 -16.371 -6.880 1.00 68.12 334 THR A CA 1
ATOM 2793 C C . THR A 1 334 ? -2.326 -15.532 -6.940 1.00 68.12 334 THR A C 1
ATOM 2795 O O . THR A 1 334 ? -2.002 -14.973 -7.988 1.00 68.12 334 THR A O 1
ATOM 2798 N N . ARG A 1 335 ? -1.571 -15.467 -5.837 1.00 72.00 335 ARG A N 1
ATOM 2799 C CA . ARG A 1 335 ? -0.274 -14.776 -5.791 1.00 72.00 335 ARG A CA 1
ATOM 2800 C C . ARG A 1 335 ? 0.863 -15.774 -5.910 1.00 72.00 335 ARG A C 1
ATOM 2802 O O . ARG A 1 335 ? 0.757 -16.906 -5.448 1.00 72.00 335 ARG A O 1
ATOM 2809 N N . HIS A 1 336 ? 1.961 -15.324 -6.490 1.00 73.44 336 HIS A N 1
ATOM 2810 C CA . HIS A 1 336 ? 3.198 -16.080 -6.602 1.00 73.44 336 HIS A CA 1
ATOM 2811 C C . HIS A 1 336 ? 4.301 -15.296 -5.906 1.00 73.44 336 HIS A C 1
ATOM 2813 O O . HIS A 1 336 ? 4.430 -14.100 -6.126 1.00 73.44 336 HIS A O 1
ATOM 2819 N N . VAL A 1 337 ? 5.073 -15.926 -5.029 1.00 69.44 337 VAL A N 1
ATOM 2820 C CA . VAL A 1 337 ? 6.089 -15.224 -4.232 1.00 69.44 337 VAL A CA 1
ATOM 2821 C C . VAL A 1 337 ? 7.449 -15.844 -4.478 1.00 69.44 337 VAL A C 1
ATOM 2823 O O . VAL A 1 337 ? 7.575 -17.072 -4.517 1.00 69.44 337 VAL A O 1
ATOM 2826 N N . LYS A 1 338 ? 8.477 -14.997 -4.581 1.00 70.50 338 LYS A N 1
ATOM 2827 C CA . LYS A 1 338 ? 9.866 -15.444 -4.491 1.00 70.50 338 LYS A CA 1
ATOM 2828 C C . LYS A 1 338 ? 10.426 -15.051 -3.129 1.00 70.50 338 LYS A C 1
ATOM 2830 O O . LYS A 1 338 ? 10.579 -13.870 -2.817 1.00 70.50 338 LYS A O 1
ATOM 2835 N N . MET A 1 339 ? 10.716 -16.058 -2.310 1.00 67.00 339 MET A N 1
ATOM 2836 C CA . MET A 1 339 ? 11.409 -15.853 -1.040 1.00 67.00 339 MET A CA 1
ATOM 2837 C C . MET A 1 339 ? 12.903 -15.712 -1.317 1.00 67.00 339 MET A C 1
ATOM 2839 O O . MET A 1 339 ? 13.471 -16.532 -2.037 1.00 67.00 339 MET A O 1
ATOM 2843 N N . TYR A 1 340 ? 13.512 -14.664 -0.773 1.00 65.69 340 TYR A N 1
ATOM 2844 C CA . TYR A 1 340 ? 14.937 -14.393 -0.909 1.00 65.69 340 TYR A CA 1
ATOM 2845 C C . TYR A 1 340 ? 15.472 -14.005 0.457 1.00 65.69 340 TYR A C 1
ATOM 2847 O O . TYR A 1 340 ? 15.025 -13.007 1.018 1.00 65.69 340 TYR A O 1
ATOM 2855 N N . PHE A 1 341 ? 16.432 -14.762 0.982 1.00 60.16 341 PHE A N 1
ATOM 2856 C CA . PHE A 1 341 ? 17.138 -14.321 2.174 1.00 60.16 341 PHE A CA 1
ATOM 2857 C C . PHE A 1 341 ? 18.303 -13.412 1.764 1.00 60.16 341 PHE A C 1
ATOM 2859 O O . PHE A 1 341 ? 18.926 -13.636 0.721 1.00 60.16 341 PHE A O 1
ATOM 2866 N N . PRO A 1 342 ? 18.665 -12.404 2.577 1.00 51.91 342 PRO A N 1
ATOM 2867 C CA . PRO A 1 342 ? 19.834 -11.561 2.315 1.00 51.91 342 PRO A CA 1
ATOM 2868 C C . PRO A 1 342 ? 21.140 -12.350 2.090 1.00 51.91 342 PRO A C 1
ATOM 2870 O O . PRO A 1 342 ? 22.024 -11.894 1.366 1.00 51.91 342 PRO A O 1
ATOM 2873 N N . SER A 1 343 ? 21.255 -13.564 2.647 1.00 55.41 343 SER A N 1
ATOM 2874 C CA . SER A 1 343 ? 22.371 -14.498 2.418 1.00 55.41 343 SER A CA 1
ATOM 2875 C C . SER A 1 343 ? 22.523 -14.949 0.963 1.00 55.41 343 SER A C 1
ATOM 2877 O O . SER A 1 343 ? 23.632 -15.269 0.523 1.00 55.41 343 SER A O 1
ATOM 2879 N N . ASP A 1 344 ? 21.429 -14.951 0.207 1.00 54.88 344 ASP A N 1
ATOM 2880 C CA . ASP A 1 344 ? 21.343 -15.573 -1.113 1.00 54.88 344 ASP A CA 1
ATOM 2881 C C . ASP A 1 344 ? 21.763 -14.605 -2.232 1.00 54.88 344 ASP A C 1
ATOM 2883 O O . ASP A 1 344 ? 22.007 -15.024 -3.364 1.00 54.88 344 ASP A O 1
ATOM 2887 N N . GLN A 1 345 ? 21.956 -13.316 -1.912 1.00 55.03 345 GLN A N 1
ATOM 2888 C CA . GLN A 1 345 ? 22.392 -12.285 -2.864 1.00 55.03 345 GLN A CA 1
ATOM 2889 C C . GLN A 1 345 ? 23.763 -12.574 -3.505 1.00 55.03 345 GLN A C 1
ATOM 2891 O O . GLN A 1 345 ? 24.029 -12.109 -4.610 1.00 55.03 345 GLN A O 1
ATOM 2896 N N . ARG A 1 346 ? 24.652 -13.330 -2.839 1.00 49.12 346 ARG A N 1
ATOM 2897 C CA . ARG A 1 346 ? 26.037 -13.561 -3.313 1.00 49.12 346 ARG A CA 1
ATOM 2898 C C . ARG A 1 346 ? 26.234 -14.827 -4.150 1.00 49.12 346 ARG A C 1
ATOM 2900 O O . ARG A 1 346 ? 27.282 -14.962 -4.774 1.00 49.12 346 ARG A O 1
ATOM 2907 N N . HIS A 1 347 ? 25.277 -15.755 -4.151 1.00 46.78 347 HIS A N 1
ATOM 2908 C CA . HIS A 1 347 ? 25.462 -17.103 -4.712 1.00 46.78 347 HIS A CA 1
ATOM 2909 C C . HIS A 1 347 ? 24.421 -17.471 -5.769 1.00 46.78 347 HIS A C 1
ATOM 2911 O O . HIS A 1 347 ? 24.217 -18.655 -6.027 1.00 46.78 347 HIS A O 1
ATOM 2917 N N . PHE A 1 348 ? 23.769 -16.482 -6.384 1.00 46.28 348 PHE A N 1
ATOM 2918 C CA . PHE A 1 348 ? 22.714 -16.736 -7.357 1.00 46.28 348 PHE A CA 1
ATOM 2919 C C . PHE A 1 348 ? 23.253 -17.553 -8.544 1.00 46.28 348 PHE A C 1
ATOM 2921 O O . PHE A 1 348 ? 23.914 -17.043 -9.446 1.00 46.28 348 PHE A O 1
ATOM 2928 N N . ARG A 1 349 ? 22.968 -18.853 -8.524 1.00 49.72 349 ARG A N 1
ATOM 2929 C CA . ARG A 1 349 ? 22.981 -19.747 -9.677 1.00 49.72 349 ARG A CA 1
ATOM 2930 C C . ARG A 1 349 ? 21.534 -20.183 -9.855 1.00 49.72 349 ARG A C 1
ATOM 2932 O O . ARG A 1 349 ? 20.960 -20.751 -8.927 1.00 49.72 349 ARG A O 1
ATOM 2939 N N . GLU A 1 350 ? 20.947 -19.899 -11.017 1.00 44.25 350 GLU A N 1
ATOM 2940 C CA . GLU A 1 350 ? 19.549 -20.237 -11.344 1.00 44.25 350 GLU A CA 1
ATOM 2941 C C . GLU A 1 350 ? 19.190 -21.693 -11.018 1.00 44.25 350 GLU A C 1
ATOM 2943 O O . GLU A 1 350 ? 18.065 -21.968 -10.607 1.00 44.25 350 GLU A O 1
ATOM 2948 N N . GLU A 1 351 ? 20.159 -22.611 -11.101 1.00 46.09 351 GLU A N 1
ATOM 2949 C CA . GLU A 1 351 ? 19.986 -24.031 -10.775 1.00 46.09 351 GLU A CA 1
ATOM 2950 C C . GLU A 1 351 ? 19.440 -24.298 -9.360 1.00 46.09 351 GLU A C 1
ATOM 2952 O O . GLU A 1 351 ? 19.018 -25.420 -9.090 1.00 46.09 351 GLU A O 1
ATOM 2957 N N . HIS A 1 352 ? 19.493 -23.337 -8.428 1.00 44.09 352 HIS A N 1
ATOM 2958 C CA . HIS A 1 352 ? 19.056 -23.524 -7.033 1.00 44.09 352 HIS A CA 1
ATOM 2959 C C . HIS A 1 352 ? 17.871 -22.639 -6.632 1.00 44.09 352 HIS A C 1
ATOM 2961 O O . HIS A 1 352 ? 17.406 -22.723 -5.494 1.00 44.09 352 HIS A O 1
ATOM 2967 N N . THR A 1 353 ? 17.343 -21.803 -7.534 1.00 50.38 353 THR A N 1
ATOM 2968 C CA . THR A 1 353 ? 16.138 -21.037 -7.205 1.00 50.38 353 THR A CA 1
ATOM 2969 C C . THR A 1 353 ? 14.915 -21.924 -7.381 1.00 50.38 353 THR A C 1
ATOM 2971 O O . THR A 1 353 ? 14.571 -22.302 -8.498 1.00 50.38 353 THR A O 1
ATOM 2974 N N . GLY A 1 354 ? 14.278 -22.279 -6.264 1.00 55.78 354 GLY A N 1
ATOM 2975 C CA . GLY A 1 354 ? 13.019 -23.018 -6.274 1.00 55.78 354 GLY A CA 1
ATOM 2976 C C . GLY A 1 354 ? 11.928 -22.296 -7.082 1.00 55.78 354 GLY A C 1
ATOM 2977 O O . GLY A 1 354 ? 12.027 -21.086 -7.318 1.00 55.78 354 GLY A O 1
ATOM 2978 N N . PRO A 1 355 ? 10.886 -23.022 -7.520 1.00 57.19 355 PRO A N 1
ATOM 2979 C CA . PRO A 1 355 ? 9.772 -22.433 -8.256 1.00 57.19 355 PRO A CA 1
ATOM 2980 C C . PRO A 1 355 ? 9.080 -21.343 -7.425 1.00 57.19 355 PRO A C 1
ATOM 2982 O O . PRO A 1 355 ? 9.095 -21.390 -6.193 1.00 57.19 355 PRO A O 1
ATOM 2985 N N . LEU A 1 356 ? 8.446 -20.380 -8.104 1.00 64.75 356 LEU A N 1
ATOM 2986 C CA . LEU A 1 356 ? 7.558 -19.416 -7.454 1.00 64.75 356 LEU A CA 1
ATOM 2987 C C . LEU A 1 356 ? 6.527 -20.169 -6.607 1.00 64.75 356 LEU A C 1
ATOM 2989 O O . LEU A 1 356 ? 5.830 -21.053 -7.108 1.00 64.75 356 LEU A O 1
ATOM 2993 N N . LEU A 1 357 ? 6.444 -19.828 -5.324 1.00 66.19 357 LEU A N 1
ATOM 2994 C CA . LEU A 1 357 ? 5.522 -20.492 -4.413 1.00 66.19 357 LEU A CA 1
ATOM 2995 C C . LEU A 1 357 ? 4.141 -19.860 -4.548 1.00 66.19 357 LEU A C 1
ATOM 2997 O O . LEU A 1 357 ? 4.011 -18.635 -4.498 1.00 66.19 357 LEU A O 1
ATOM 3001 N N . GLU A 1 358 ? 3.114 -20.699 -4.699 1.00 65.44 358 GLU A N 1
ATOM 3002 C CA . GLU A 1 358 ? 1.726 -20.248 -4.635 1.00 65.44 358 GLU A CA 1
ATOM 3003 C C . GLU A 1 358 ? 1.456 -19.713 -3.226 1.00 65.44 358 GLU A C 1
ATOM 3005 O O . GLU A 1 358 ? 1.573 -20.429 -2.227 1.00 65.44 358 GLU A O 1
ATOM 3010 N N . TRP A 1 359 ? 1.091 -18.440 -3.143 1.00 57.03 359 TRP A N 1
ATOM 3011 C CA . TRP A 1 359 ? 0.702 -17.788 -1.908 1.00 57.03 359 TRP A CA 1
ATOM 3012 C C . TRP A 1 359 ? -0.751 -17.350 -2.003 1.00 57.03 359 TRP A C 1
ATOM 3014 O O . TRP A 1 359 ? -1.158 -16.598 -2.890 1.00 57.03 359 TRP A O 1
ATOM 3024 N N . ARG A 1 360 ? -1.556 -17.817 -1.051 1.00 54.78 360 ARG A N 1
ATOM 3025 C CA . ARG A 1 360 ? -2.920 -17.331 -0.864 1.00 54.78 360 ARG A CA 1
ATOM 3026 C C . ARG A 1 360 ? -2.900 -16.250 0.191 1.00 54.78 360 ARG A C 1
ATOM 3028 O O . ARG A 1 360 ? -2.341 -16.448 1.266 1.00 54.78 360 ARG A O 1
ATOM 3035 N N . VAL A 1 361 ? -3.499 -15.116 -0.142 1.00 49.81 361 VAL A N 1
ATOM 3036 C CA . VAL A 1 361 ? -3.469 -13.904 0.670 1.00 49.81 361 VAL A CA 1
ATOM 3037 C C . VAL A 1 361 ? -3.997 -14.186 2.079 1.00 49.81 361 VAL A C 1
ATOM 3039 O O . VAL A 1 361 ? -5.178 -14.500 2.225 1.00 49.81 361 VAL A O 1
ATOM 3042 N N . PRO A 1 362 ? -3.188 -14.020 3.134 1.00 41.16 362 PRO A N 1
ATOM 3043 C CA . PRO A 1 362 ? -3.700 -13.831 4.473 1.00 41.16 362 PRO A CA 1
ATOM 3044 C C . PRO A 1 362 ? -3.943 -12.328 4.630 1.00 41.16 362 PRO A C 1
ATOM 3046 O O . PRO A 1 362 ? -3.157 -11.618 5.248 1.00 41.16 362 PRO A O 1
ATOM 3049 N N . LEU A 1 363 ? -4.994 -11.801 3.999 1.00 44.50 363 LEU A N 1
ATOM 3050 C CA . LEU A 1 363 ? -5.478 -10.470 4.359 1.00 44.50 363 LEU A CA 1
ATOM 3051 C C . LEU A 1 363 ? -6.119 -10.662 5.733 1.00 44.50 363 LEU A C 1
ATOM 3053 O O . LEU A 1 363 ? -7.162 -11.302 5.815 1.00 44.50 363 LEU A O 1
ATOM 3057 N N . LEU A 1 364 ? -5.472 -10.139 6.782 1.00 38.56 364 LEU A N 1
ATOM 3058 C CA . LEU A 1 364 ? -5.827 -10.241 8.210 1.00 38.56 364 LEU A CA 1
ATOM 3059 C C . LEU A 1 364 ? -5.190 -11.442 8.944 1.00 38.56 364 LEU A C 1
ATOM 3061 O O . LEU A 1 364 ? -5.858 -12.427 9.269 1.00 38.56 364 LEU A O 1
ATOM 3065 N N . ARG A 1 365 ? -3.905 -11.330 9.297 1.00 34.22 365 ARG A N 1
ATOM 3066 C CA . ARG A 1 365 ? -3.421 -11.863 10.581 1.00 34.22 365 ARG A CA 1
ATOM 3067 C C . ARG A 1 365 ? -3.039 -10.717 11.493 1.00 34.22 365 ARG A C 1
ATOM 3069 O O . ARG A 1 365 ? -2.430 -9.766 10.966 1.00 34.22 365 ARG A O 1
#

Solvent-accessible surface area (backbone atoms only — not comparable to full-atom values): 21019 Å² total; per-residue (Å²): 116,79,90,75,53,57,68,69,60,51,48,53,48,35,73,78,38,63,73,49,34,78,75,44,71,66,43,32,53,46,49,38,51,51,29,41,52,52,42,47,61,66,45,60,87,60,72,56,75,83,49,44,67,57,51,49,51,56,46,56,34,50,36,78,86,35,60,76,58,57,71,76,47,70,91,62,80,56,24,56,58,54,40,48,51,63,61,44,41,52,50,66,54,53,74,90,38,51,51,67,67,74,62,94,63,93,82,62,67,40,73,42,75,54,70,52,102,86,52,82,40,40,32,33,53,21,32,42,33,40,38,34,53,48,78,48,74,42,56,62,44,53,29,26,42,28,41,34,31,30,24,59,80,38,40,47,54,50,34,67,28,38,39,35,41,36,40,97,93,45,74,50,77,29,61,50,56,72,61,47,44,76,69,61,57,61,39,19,47,33,37,35,55,58,48,74,51,74,45,82,52,92,84,65,49,70,38,63,35,41,38,40,38,40,32,80,50,93,56,59,25,32,36,34,32,43,50,30,37,36,34,40,67,76,79,70,80,41,42,32,39,33,37,80,50,52,73,85,81,35,51,69,74,77,45,55,66,68,62,51,52,50,37,55,51,49,50,55,53,63,52,49,59,48,54,53,53,49,49,58,54,49,71,71,56,76,81,78,85,88,92,87,80,95,68,89,86,69,75,84,87,82,71,70,67,61,69,59,58,57,53,46,62,61,71,80,46,59,68,68,57,53,29,51,50,47,44,45,54,75,71,71,63,67,30,34,34,46,80,52,59,83,82,51,76,83,67,81,48,76,94,71,63,72,78,70,40,83,40,76,81,74,84,84,125

pLDDT: mean 74.39, std 16.46, range [34.22, 96.06]

Sequence (365 aa):
MIHKLPIELKLRLLDLQPRLKYTNREFYILHNELYKMKVFHLLGNVSLDKIFKLLKVFSSTLEFWNGSLTKLYKPDLNWIFIYSLLQNRKIFFQYQDFVIQENTNQNSTRVLTQKDDENEYIHIASAHAFHYHKITYLPNGNYNFQIALRNIKSSRGLGTTKFQLNYLNESITAYPPSIINEILPNDQLSVLNLGEFTIDNHENDLTEVEIIIEEIGMFPKTDIILDYLDFRPLHSDYLYYSLPGDPFKTYETFVNKIEKTCHLAIDDIWGKDVHAHLQEMFEEEEEEVDSSPDFPLTPPSDKLDQLVQYNYVLEESNLEDLKNYAKDFYTSSTRHVKMYFPSDQRHFREEHTGPLLEWRVPLLR

Organism: Wickerhamomyces ciferrii (strain ATCC 14091 / BCRC 22168 / CBS 111 / JCM 3599 / NBRC 0793 / NRRL Y-1031 F-60-10) (NCBI:txid1206466)